Protein AF-A0A2N7QCC8-F1 (afdb_monomer_lite)

Foldseek 3Di:
DCVPANPQVDFDPDPPTDDDPSVVVVVVQVVCQVPDDPDHDTDDPDAFDACVVHVPPDPGGDHPLNVLLVDQEAEAEDPAAAACLVQCSNQLNLHAGEHEPNHNVVVVQVVQDDPVDRSYHYQYLVVLCPPPDPVCVVVQDPVNSVVSVVVSCVVCVVVVVVRTDDDPVSSVVSNVVCVVRVVCSDPVVCCVPPPVVVVVVVVVD

Structure (mmCIF, N/CA/C/O backbone):
data_AF-A0A2N7QCC8-F1
#
_entry.id   AF-A0A2N7QCC8-F1
#
loop_
_atom_site.group_PDB
_atom_site.id
_atom_site.type_symbol
_atom_site.label_atom_id
_atom_site.label_alt_id
_atom_site.label_comp_id
_atom_site.label_asym_id
_atom_site.label_entity_id
_atom_site.label_seq_id
_atom_site.pdbx_PDB_ins_code
_atom_site.Cartn_x
_atom_site.Cartn_y
_atom_site.Cartn_z
_atom_site.occupancy
_atom_site.B_iso_or_equiv
_atom_site.auth_seq_id
_atom_site.auth_comp_id
_atom_site.auth_asym_id
_atom_site.auth_atom_id
_atom_site.pdbx_PDB_model_num
ATOM 1 N N . MET A 1 1 ? 10.921 0.133 -26.317 1.00 85.38 1 MET A N 1
ATOM 2 C CA . MET A 1 1 ? 11.071 -0.085 -24.859 1.00 85.38 1 MET A CA 1
ATOM 3 C C . MET A 1 1 ? 11.808 -1.388 -24.554 1.00 85.38 1 MET A C 1
ATOM 5 O O . MET A 1 1 ? 13.025 -1.355 -24.479 1.00 85.38 1 MET A O 1
ATOM 9 N N . ILE A 1 2 ? 11.146 -2.550 -24.500 1.00 87.88 2 ILE A N 1
ATOM 10 C CA . ILE A 1 2 ? 11.764 -3.818 -24.036 1.00 87.88 2 ILE A CA 1
ATOM 11 C C . ILE A 1 2 ? 12.984 -4.245 -24.858 1.00 87.88 2 ILE A C 1
ATOM 13 O O . ILE A 1 2 ? 14.052 -4.468 -24.303 1.00 87.88 2 ILE A O 1
ATOM 17 N N . LYS A 1 3 ? 12.854 -4.320 -26.189 1.00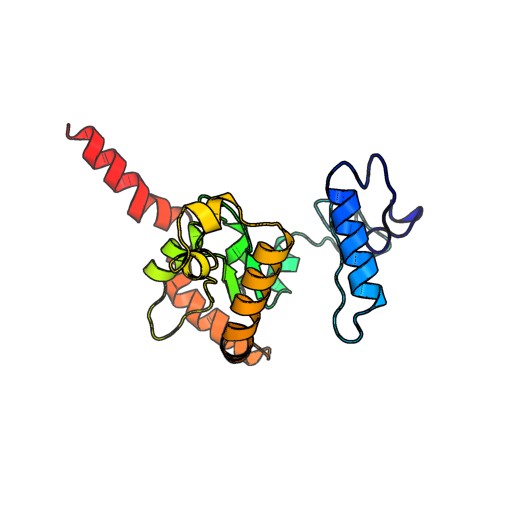 87.00 3 LYS A N 1
ATOM 18 C CA . LYS A 1 3 ? 13.977 -4.693 -27.070 1.00 87.00 3 LYS A CA 1
ATOM 19 C C . LYS A 1 3 ? 15.092 -3.648 -27.121 1.00 87.00 3 LYS A C 1
ATOM 21 O O . LYS A 1 3 ? 16.218 -3.979 -27.452 1.00 87.00 3 LYS A O 1
ATOM 26 N N . GLU A 1 4 ? 14.750 -2.390 -26.873 1.00 89.50 4 GLU A N 1
ATOM 27 C CA . GLU A 1 4 ? 15.647 -1.258 -27.105 1.00 89.50 4 GLU A CA 1
ATOM 28 C C . GLU A 1 4 ? 16.493 -0.936 -25.872 1.00 89.50 4 GLU A C 1
ATOM 30 O O . GLU A 1 4 ? 17.637 -0.514 -26.002 1.00 89.50 4 GLU A O 1
ATOM 35 N N . TYR A 1 5 ? 15.920 -1.103 -24.680 1.00 90.00 5 TYR A N 1
ATOM 36 C CA . TYR A 1 5 ? 16.586 -0.776 -23.425 1.00 90.00 5 TYR A CA 1
ATOM 37 C C . TYR A 1 5 ? 16.098 -1.604 -22.237 1.00 90.00 5 TYR A C 1
ATOM 39 O O . TYR A 1 5 ? 16.334 -1.210 -21.114 1.00 90.00 5 TYR A O 1
ATOM 47 N N . HIS A 1 6 ? 15.456 -2.756 -22.436 1.00 89.12 6 HIS A N 1
ATOM 48 C CA . HIS A 1 6 ? 15.162 -3.704 -21.349 1.00 89.12 6 HIS A CA 1
ATOM 49 C C . HIS A 1 6 ? 14.189 -3.208 -20.262 1.00 89.12 6 HIS A C 1
ATOM 51 O O . HIS A 1 6 ? 14.279 -3.629 -19.109 1.00 89.12 6 HIS A O 1
ATOM 57 N N . TRP A 1 7 ? 13.209 -2.373 -20.624 1.00 89.62 7 TRP A N 1
ATOM 58 C CA . TRP A 1 7 ? 12.036 -2.125 -19.770 1.00 89.62 7 TRP A CA 1
ATOM 59 C C . TRP A 1 7 ? 11.431 -3.457 -19.266 1.00 89.62 7 TRP A C 1
ATOM 61 O O . TRP A 1 7 ? 11.357 -4.394 -20.071 1.00 89.62 7 TRP A O 1
ATOM 71 N N . PRO A 1 8 ? 10.989 -3.576 -17.995 1.00 89.50 8 PRO A N 1
ATOM 72 C CA . PRO A 1 8 ? 10.884 -2.531 -16.962 1.00 89.50 8 PRO A CA 1
ATOM 73 C C . PRO A 1 8 ? 12.132 -2.368 -16.073 1.00 89.50 8 PRO A C 1
ATOM 75 O O . PRO A 1 8 ? 12.083 -1.685 -15.057 1.00 89.50 8 PRO A O 1
ATOM 78 N N . PHE A 1 9 ? 13.256 -3.016 -16.393 1.00 89.81 9 PHE A N 1
ATOM 79 C CA . PHE A 1 9 ? 14.462 -2.930 -15.554 1.00 89.81 9 PHE A CA 1
ATOM 80 C C . PHE A 1 9 ? 15.227 -1.622 -15.753 1.00 89.81 9 PHE A C 1
ATOM 82 O O . PHE A 1 9 ? 15.867 -1.128 -14.826 1.00 89.81 9 PHE A O 1
ATOM 89 N N . GLU A 1 10 ? 15.142 -1.057 -16.954 1.00 93.00 10 GLU A N 1
ATOM 90 C CA . GLU A 1 10 ? 15.678 0.257 -17.276 1.00 93.00 10 GLU A CA 1
ATOM 91 C C . GLU A 1 10 ? 14.618 1.103 -17.985 1.00 93.00 10 GLU A C 1
ATOM 93 O O . GLU A 1 10 ? 13.768 0.587 -18.717 1.00 93.00 10 GLU A O 1
ATOM 98 N N . HIS A 1 11 ? 14.710 2.414 -17.781 1.00 95.44 11 HIS A N 1
ATOM 99 C CA . HIS A 1 11 ? 13.808 3.404 -18.355 1.00 95.44 11 HIS A CA 1
ATOM 100 C C . HIS A 1 11 ? 14.571 4.537 -19.050 1.00 95.44 11 HIS A C 1
ATOM 102 O O . HIS A 1 11 ? 15.715 4.846 -18.696 1.00 95.44 11 HIS A O 1
ATOM 108 N N . LYS A 1 12 ? 13.922 5.192 -20.018 1.00 95.75 12 LYS A N 1
ATOM 109 C CA . LYS A 1 12 ? 14.424 6.377 -20.726 1.00 95.75 12 LYS A CA 1
ATOM 110 C C . LYS A 1 12 ? 13.539 7.594 -20.468 1.00 95.75 12 LYS A C 1
ATOM 112 O O . LYS A 1 12 ? 12.317 7.513 -20.466 1.00 95.75 12 LYS A O 1
ATOM 117 N N . VAL A 1 13 ? 14.180 8.749 -20.300 1.00 96.81 13 VAL A N 1
ATOM 118 C CA . VAL A 1 13 ? 13.478 10.034 -20.221 1.00 96.81 13 VAL A CA 1
ATOM 119 C C . VAL A 1 13 ? 12.907 10.393 -21.590 1.00 96.81 13 VAL A C 1
ATOM 121 O O . VAL A 1 13 ? 13.633 10.374 -22.584 1.00 96.81 13 VAL A O 1
ATOM 124 N N . GLY A 1 14 ? 11.626 10.759 -21.618 1.00 95.06 14 GLY A N 1
ATOM 125 C CA . GLY A 1 14 ? 10.895 11.141 -22.819 1.00 95.06 14 GLY A CA 1
ATOM 126 C C . GLY A 1 14 ? 9.825 10.124 -23.217 1.00 95.06 14 GLY A C 1
ATOM 127 O O . GLY A 1 14 ? 9.852 8.956 -22.829 1.00 95.06 14 GLY A O 1
ATOM 128 N N . TRP A 1 15 ? 8.869 10.586 -24.026 1.00 90.75 15 TRP A N 1
ATOM 129 C CA . TRP A 1 15 ? 7.805 9.739 -24.564 1.00 90.75 15 TRP A CA 1
ATOM 130 C C . TRP A 1 15 ? 8.396 8.575 -25.387 1.00 90.75 15 TRP A C 1
ATOM 132 O O . TRP A 1 15 ? 9.326 8.805 -26.166 1.00 90.75 15 TRP A O 1
ATOM 142 N N . PRO A 1 16 ? 7.874 7.338 -25.269 1.00 90.69 16 PRO A N 1
ATOM 143 C CA . PRO A 1 16 ? 6.657 6.933 -24.550 1.00 90.69 16 PRO A CA 1
ATOM 144 C C . PRO A 1 16 ? 6.873 6.446 -23.107 1.00 90.69 16 PRO A C 1
ATOM 146 O O . PRO A 1 16 ? 5.959 5.848 -22.550 1.00 90.69 16 PRO A O 1
ATOM 149 N N . ASP A 1 17 ? 8.060 6.624 -22.525 1.00 93.62 17 ASP A N 1
ATOM 150 C CA . ASP A 1 17 ? 8.409 6.001 -21.244 1.00 93.62 17 ASP A CA 1
ATOM 151 C C . ASP A 1 17 ? 8.231 6.951 -20.061 1.00 93.62 17 ASP A C 1
ATOM 153 O O . ASP A 1 17 ? 7.144 6.984 -19.500 1.00 93.62 17 ASP A O 1
ATOM 157 N N . LEU A 1 18 ? 9.257 7.720 -19.682 1.00 96.38 18 LEU A N 1
ATOM 158 C CA . LEU A 1 18 ? 9.163 8.596 -18.513 1.00 96.38 18 LEU A CA 1
ATOM 159 C C . LEU A 1 18 ? 8.778 10.017 -18.911 1.00 96.38 18 LEU A C 1
ATOM 161 O O . LEU A 1 18 ? 9.520 10.693 -19.637 1.00 96.38 18 LEU A O 1
ATOM 165 N N . ILE A 1 19 ? 7.676 10.504 -18.349 1.00 95.38 19 ILE A N 1
ATOM 166 C CA . ILE A 1 19 ? 7.236 11.895 -18.457 1.00 95.38 19 ILE A CA 1
ATOM 167 C C . ILE A 1 19 ? 6.917 12.484 -17.074 1.00 95.38 19 ILE A C 1
ATOM 169 O O . ILE A 1 19 ? 6.446 11.805 -16.166 1.00 95.38 19 ILE A O 1
ATOM 173 N N . GLY A 1 20 ? 7.180 13.782 -16.896 1.00 95.81 20 GLY A N 1
ATOM 174 C CA . GLY A 1 20 ? 6.844 14.498 -15.660 1.00 95.81 20 GLY A CA 1
ATOM 175 C C . GLY A 1 20 ? 7.441 13.859 -14.397 1.00 95.81 20 GLY A C 1
ATOM 176 O O . GLY A 1 20 ? 8.648 13.628 -14.321 1.00 95.81 20 GLY A O 1
ATOM 177 N N . TYR A 1 21 ? 6.588 13.581 -13.406 1.00 94.12 21 TYR A N 1
ATOM 178 C CA . TYR A 1 21 ? 6.990 13.069 -12.088 1.00 94.12 21 TYR A CA 1
ATOM 179 C C . TYR A 1 21 ? 7.582 11.651 -12.109 1.00 94.12 21 TYR A C 1
ATOM 181 O O . TYR A 1 21 ? 8.312 11.281 -11.189 1.00 94.12 21 TYR A O 1
ATOM 189 N N . GLU A 1 22 ? 7.338 10.869 -13.162 1.00 96.38 22 GLU A N 1
ATOM 190 C CA . GLU A 1 22 ? 7.886 9.513 -13.303 1.00 96.38 22 GLU A CA 1
ATOM 191 C C . GLU A 1 22 ? 9.420 9.509 -13.350 1.00 96.38 22 GLU A C 1
ATOM 193 O O . GLU A 1 22 ? 10.059 8.551 -12.912 1.00 96.38 22 GLU A O 1
ATOM 198 N N . ILE A 1 23 ? 10.019 10.602 -13.835 1.00 97.38 23 ILE A N 1
ATOM 199 C CA . ILE A 1 23 ? 11.473 10.773 -13.904 1.00 97.38 23 ILE A CA 1
ATOM 200 C C . ILE A 1 23 ? 12.081 10.741 -12.496 1.00 97.38 23 ILE A C 1
ATOM 202 O O . ILE A 1 23 ? 13.071 10.042 -12.271 1.00 97.38 23 ILE A O 1
ATOM 206 N N . GLU A 1 24 ? 11.482 11.456 -11.541 1.00 96.50 24 GLU A N 1
ATOM 207 C CA . GLU A 1 24 ? 11.964 11.492 -10.156 1.00 96.50 24 GLU A CA 1
ATOM 208 C C . GLU A 1 24 ? 11.710 10.166 -9.436 1.00 96.50 24 GLU A C 1
ATOM 210 O O . GLU A 1 24 ? 12.605 9.654 -8.763 1.00 96.50 24 GLU A O 1
ATOM 215 N N . ILE A 1 25 ? 10.548 9.539 -9.654 1.00 95.88 25 ILE A N 1
ATOM 216 C CA . ILE A 1 25 ? 10.253 8.205 -9.105 1.00 95.88 25 ILE A CA 1
ATOM 217 C C . ILE A 1 25 ? 11.315 7.196 -9.556 1.00 95.88 25 ILE A C 1
ATOM 219 O O . ILE A 1 25 ? 11.886 6.478 -8.729 1.00 95.88 25 ILE A O 1
ATOM 223 N N . TYR A 1 26 ? 11.650 7.173 -10.848 1.00 97.25 26 TYR A N 1
ATOM 224 C CA . TYR A 1 26 ? 12.679 6.272 -11.359 1.00 97.25 26 TYR A CA 1
ATOM 225 C C . TYR A 1 26 ? 14.069 6.572 -10.773 1.00 97.25 26 TYR A C 1
ATOM 227 O O . TYR A 1 26 ? 14.810 5.645 -10.426 1.00 97.25 26 TYR A O 1
ATOM 235 N N . ARG A 1 27 ? 14.426 7.850 -10.579 1.00 96.88 27 ARG A N 1
ATOM 236 C CA . ARG A 1 27 ? 15.676 8.246 -9.898 1.00 96.88 27 ARG A CA 1
ATOM 237 C C . ARG A 1 27 ? 15.731 7.736 -8.459 1.00 96.88 27 ARG A C 1
ATOM 239 O O . ARG A 1 27 ? 16.778 7.225 -8.041 1.00 96.88 27 ARG A O 1
ATOM 246 N N . TYR A 1 28 ? 14.625 7.810 -7.719 1.00 96.25 28 TYR A N 1
ATOM 247 C CA . TYR A 1 28 ? 14.540 7.238 -6.375 1.00 96.25 28 TYR A CA 1
ATOM 248 C C . TYR A 1 28 ? 14.709 5.720 -6.397 1.00 96.25 28 TYR A C 1
ATOM 250 O O . TYR A 1 28 ? 15.509 5.195 -5.623 1.00 96.25 28 TYR A O 1
ATOM 258 N N . VAL A 1 29 ? 14.063 5.019 -7.333 1.00 97.38 29 VAL A N 1
ATOM 259 C CA . VAL A 1 29 ? 14.208 3.563 -7.497 1.00 97.38 29 VAL A CA 1
ATOM 260 C C . VAL A 1 29 ? 15.654 3.168 -7.810 1.00 97.38 29 VAL A C 1
ATOM 262 O O . VAL A 1 29 ? 16.192 2.263 -7.168 1.00 97.38 29 VAL A O 1
ATOM 265 N N . LYS A 1 30 ? 16.337 3.871 -8.724 1.00 96.50 30 LYS A N 1
ATOM 266 C CA . LYS A 1 30 ? 17.759 3.614 -9.030 1.00 96.50 30 LYS A CA 1
ATOM 267 C C . LYS A 1 30 ? 18.651 3.857 -7.814 1.00 96.50 30 LYS A C 1
ATOM 269 O O . LYS A 1 30 ? 19.498 3.020 -7.504 1.00 96.50 30 LYS A O 1
ATOM 274 N N . THR A 1 31 ? 18.434 4.959 -7.097 1.00 97.19 31 THR A N 1
ATOM 275 C CA . THR A 1 31 ? 19.201 5.300 -5.887 1.00 97.19 31 THR A CA 1
ATOM 276 C C . THR A 1 31 ? 18.995 4.264 -4.784 1.00 97.19 31 THR A C 1
ATOM 278 O O . THR A 1 31 ? 19.958 3.822 -4.154 1.00 97.19 31 THR A O 1
ATOM 281 N N . PHE A 1 32 ? 17.751 3.836 -4.575 1.00 96.81 32 PHE A N 1
ATOM 282 C CA . PHE A 1 32 ? 17.393 2.796 -3.620 1.00 96.81 32 PHE A CA 1
ATOM 283 C C . PHE A 1 32 ? 18.055 1.463 -3.976 1.00 96.81 32 PHE A C 1
ATOM 285 O O . PHE A 1 32 ? 18.741 0.874 -3.143 1.00 96.81 32 PHE A O 1
ATOM 292 N N . ASN A 1 33 ? 17.940 1.015 -5.229 1.00 97.06 33 ASN A N 1
ATOM 293 C CA . ASN A 1 33 ? 18.511 -0.254 -5.683 1.00 97.06 33 ASN A CA 1
ATOM 294 C C . ASN A 1 33 ? 20.042 -0.283 -5.655 1.00 97.06 33 ASN A C 1
ATOM 296 O O . ASN A 1 33 ? 20.609 -1.362 -5.467 1.00 97.06 33 ASN A O 1
ATOM 300 N N . ALA A 1 34 ? 20.706 0.864 -5.820 1.00 96.69 34 ALA A N 1
ATOM 301 C CA . ALA A 1 34 ? 22.158 0.977 -5.706 1.00 96.69 34 ALA A CA 1
ATOM 302 C C . ALA A 1 34 ? 22.653 0.796 -4.260 1.00 96.69 34 ALA A C 1
ATOM 304 O O . ALA A 1 34 ? 23.742 0.268 -4.044 1.00 96.69 34 ALA A O 1
ATOM 305 N N . LYS A 1 35 ? 21.858 1.219 -3.268 1.00 96.06 35 LYS A N 1
ATOM 306 C CA . LYS A 1 35 ? 22.219 1.159 -1.840 1.00 96.06 35 LYS A CA 1
ATOM 307 C C . LYS A 1 35 ? 21.694 -0.093 -1.137 1.00 96.06 35 LYS A C 1
ATOM 309 O O . LYS A 1 35 ? 22.341 -0.614 -0.231 1.00 96.06 35 LYS A O 1
ATOM 314 N N . SER A 1 36 ? 20.517 -0.568 -1.533 1.00 96.81 36 SER A N 1
ATOM 315 C CA . SER A 1 36 ? 19.846 -1.689 -0.887 1.00 96.81 36 SER A CA 1
ATOM 316 C C . SER A 1 36 ? 20.505 -3.021 -1.241 1.00 96.81 36 SER A C 1
ATOM 318 O O . SER A 1 36 ? 20.796 -3.293 -2.407 1.00 96.81 36 SER A O 1
ATOM 320 N N . LYS A 1 37 ? 20.700 -3.882 -0.240 1.00 94.94 37 LYS A N 1
ATOM 321 C CA . LYS A 1 37 ? 21.286 -5.221 -0.414 1.00 94.94 37 LYS A CA 1
ATOM 322 C C . LYS A 1 37 ? 20.229 -6.322 -0.513 1.00 94.94 37 LYS A C 1
ATOM 324 O O . LYS A 1 37 ? 20.354 -7.197 -1.360 1.00 94.94 37 LYS A O 1
ATOM 329 N N . ASN A 1 38 ? 19.189 -6.252 0.318 1.00 96.06 38 ASN A N 1
ATOM 330 C CA . ASN A 1 38 ? 18.271 -7.373 0.550 1.00 96.06 38 ASN A CA 1
ATOM 331 C C . ASN A 1 38 ? 16.905 -7.203 -0.124 1.00 96.06 38 ASN A C 1
ATOM 333 O O . ASN A 1 38 ? 16.177 -8.177 -0.267 1.00 96.06 38 ASN A O 1
ATOM 337 N N . ILE A 1 39 ? 16.558 -5.982 -0.526 1.00 95.06 39 ILE A N 1
ATOM 338 C CA . ILE A 1 39 ? 15.286 -5.663 -1.180 1.00 95.06 39 ILE A CA 1
ATOM 339 C C . ILE A 1 39 ? 15.542 -4.819 -2.420 1.00 95.06 39 ILE A C 1
ATOM 341 O O . ILE A 1 39 ? 16.469 -4.008 -2.442 1.00 95.06 39 ILE A O 1
ATOM 345 N N . LYS A 1 40 ? 14.743 -5.007 -3.464 1.00 96.12 40 LYS A N 1
ATOM 346 C CA . LYS A 1 40 ? 14.837 -4.233 -4.702 1.00 96.12 40 LYS A CA 1
ATOM 347 C C . LYS A 1 40 ? 13.461 -3.698 -5.060 1.00 96.12 40 LYS A C 1
ATOM 349 O O . LYS A 1 40 ? 12.458 -4.354 -4.805 1.00 96.12 40 LYS A O 1
ATOM 354 N N . ALA A 1 41 ? 13.440 -2.508 -5.638 1.00 96.19 41 ALA A N 1
ATOM 355 C CA . ALA A 1 41 ? 12.250 -1.896 -6.196 1.00 96.19 41 ALA A CA 1
ATOM 356 C C . ALA A 1 41 ? 12.264 -2.053 -7.719 1.00 96.19 41 ALA A C 1
ATOM 358 O O . ALA A 1 41 ? 13.310 -1.904 -8.354 1.00 96.19 41 ALA A O 1
ATOM 359 N N . LEU A 1 42 ? 11.104 -2.330 -8.301 1.00 93.94 42 LEU A N 1
ATOM 360 C CA . LEU A 1 42 ? 10.885 -2.302 -9.742 1.00 93.94 42 LEU A CA 1
ATOM 361 C C . LEU A 1 42 ? 9.835 -1.231 -10.025 1.00 93.94 42 LEU A C 1
ATOM 363 O O . LEU A 1 42 ? 8.765 -1.257 -9.419 1.00 93.94 42 LEU A O 1
ATOM 367 N N . PHE A 1 43 ? 10.147 -0.285 -10.910 1.00 94.88 43 PHE A N 1
ATOM 368 C CA . PHE A 1 43 ? 9.186 0.734 -11.311 1.00 94.88 43 PHE A CA 1
ATOM 369 C C . PHE A 1 43 ? 8.432 0.264 -12.549 1.00 94.88 43 PHE A C 1
ATOM 371 O O . PHE A 1 43 ? 9.031 -0.109 -13.551 1.00 94.88 43 PHE A O 1
ATOM 378 N N . ILE A 1 44 ? 7.107 0.256 -12.469 1.00 91.06 44 ILE A N 1
ATOM 379 C CA . ILE A 1 44 ? 6.241 -0.178 -13.560 1.00 91.06 44 ILE A CA 1
ATOM 380 C C . ILE A 1 44 ? 5.293 0.979 -13.843 1.00 91.06 44 ILE A C 1
ATOM 382 O O . ILE A 1 44 ? 4.346 1.210 -13.098 1.00 91.06 44 ILE A O 1
ATOM 386 N N . ASN A 1 45 ? 5.570 1.711 -14.917 1.00 91.12 45 ASN A N 1
ATOM 387 C CA . ASN A 1 45 ? 4.816 2.896 -15.334 1.00 91.12 45 ASN A CA 1
ATOM 388 C C . ASN A 1 45 ? 3.812 2.616 -16.464 1.00 91.12 45 ASN A C 1
ATOM 390 O O . ASN A 1 45 ? 3.091 3.509 -16.892 1.00 91.12 45 ASN A O 1
ATOM 394 N N . GLN A 1 46 ? 3.763 1.383 -16.974 1.00 86.06 46 GLN A N 1
ATOM 395 C CA . GLN A 1 46 ? 2.879 0.998 -18.072 1.00 86.06 46 GLN A CA 1
ATOM 396 C C . GLN A 1 46 ? 1.942 -0.125 -17.640 1.00 86.06 46 GLN A C 1
ATOM 398 O O . GLN A 1 46 ? 2.342 -1.065 -16.953 1.00 86.06 46 GLN A O 1
ATOM 403 N N . PHE A 1 47 ? 0.693 -0.062 -18.100 1.00 79.75 47 PHE A N 1
ATOM 404 C CA . PHE A 1 47 ? -0.285 -1.108 -17.829 1.00 79.75 47 PHE A CA 1
ATOM 405 C C . PHE A 1 47 ? -0.026 -2.371 -18.661 1.00 79.75 47 PHE A C 1
ATOM 407 O O . PHE A 1 47 ? -0.014 -2.338 -19.898 1.00 79.75 47 PHE A O 1
ATOM 414 N N . GLY A 1 48 ? 0.016 -3.514 -17.976 1.00 69.44 48 GLY A N 1
ATOM 415 C CA . GLY A 1 48 ? -0.155 -4.852 -18.542 1.00 69.44 48 GLY A CA 1
ATOM 416 C C . GLY A 1 48 ? 1.142 -5.590 -18.877 1.00 69.44 48 GLY A C 1
ATOM 417 O O . GLY A 1 48 ? 1.928 -5.150 -19.716 1.00 69.44 48 GLY A O 1
ATOM 418 N N . PHE A 1 49 ? 1.277 -6.788 -18.308 1.00 75.69 49 PHE A N 1
ATOM 419 C CA . PHE A 1 49 ? 2.392 -7.716 -18.493 1.00 75.69 49 PHE A CA 1
ATOM 420 C C . PHE A 1 49 ? 1.997 -8.882 -19.395 1.00 75.69 49 PHE A C 1
ATOM 422 O O . PHE A 1 49 ? 1.968 -10.030 -18.994 1.00 75.69 49 PHE A O 1
ATOM 429 N N . SER A 1 50 ? 1.681 -8.615 -20.656 1.00 80.50 50 SER A N 1
ATOM 430 C CA . SER A 1 50 ? 1.319 -9.708 -21.572 1.00 80.50 50 SER A CA 1
ATOM 431 C C . SER A 1 50 ? 2.532 -10.237 -22.323 1.00 80.50 50 SER A C 1
ATOM 433 O O . SER A 1 50 ? 3.442 -9.469 -22.646 1.00 80.50 50 SER A O 1
ATOM 435 N N . LYS A 1 51 ? 2.490 -11.502 -22.742 1.00 83.25 51 LYS A N 1
ATOM 436 C CA . LYS A 1 51 ? 3.380 -12.050 -23.771 1.00 83.25 51 LYS A CA 1
ATOM 437 C C . LYS A 1 51 ? 3.329 -11.200 -25.035 1.00 83.25 51 LYS A C 1
ATOM 439 O O . LYS A 1 51 ? 4.350 -10.971 -25.674 1.00 83.25 51 LYS A O 1
ATOM 444 N N . ARG A 1 52 ? 2.155 -10.663 -25.384 1.00 81.31 52 ARG A N 1
ATOM 445 C CA . ARG A 1 52 ? 2.013 -9.744 -26.526 1.00 81.31 52 ARG A CA 1
ATOM 446 C C . ARG A 1 52 ? 2.839 -8.464 -26.362 1.00 81.31 52 ARG A C 1
ATOM 448 O O . ARG A 1 52 ? 3.487 -8.040 -27.317 1.00 81.31 52 ARG A O 1
ATOM 455 N N . LYS A 1 53 ? 2.792 -7.826 -25.189 1.00 79.06 53 LYS A N 1
ATOM 456 C CA . LYS A 1 53 ? 3.527 -6.577 -24.914 1.00 79.06 53 LYS A CA 1
ATOM 457 C C . LYS A 1 53 ? 5.009 -6.836 -24.632 1.00 79.06 53 LYS A C 1
ATOM 459 O O . LYS A 1 53 ? 5.849 -6.027 -25.014 1.00 79.06 53 LYS A O 1
ATOM 464 N N . CYS A 1 54 ? 5.312 -7.975 -24.011 1.00 82.19 54 CYS A N 1
ATOM 465 C CA . CYS A 1 54 ? 6.597 -8.311 -23.412 1.00 82.19 54 CYS A CA 1
ATOM 466 C C . CYS A 1 54 ? 7.079 -9.739 -23.756 1.00 82.19 54 CYS A C 1
ATOM 468 O O . CYS A 1 54 ? 7.401 -10.512 -22.852 1.00 82.19 54 CYS A O 1
ATOM 470 N N . PRO A 1 55 ? 7.191 -10.110 -25.047 1.00 79.88 55 PRO A N 1
ATOM 471 C CA . PRO A 1 55 ? 7.345 -11.508 -25.475 1.00 79.88 55 PRO A CA 1
ATOM 472 C C . PRO A 1 55 ? 8.648 -12.179 -25.037 1.00 79.88 55 PRO A C 1
ATOM 474 O O . PRO A 1 55 ? 8.734 -13.401 -25.018 1.00 79.88 55 PRO A O 1
ATOM 477 N N . THR A 1 56 ? 9.682 -11.396 -24.731 1.00 82.31 56 THR A N 1
ATOM 478 C CA . THR A 1 56 ? 10.981 -11.909 -24.276 1.00 82.31 56 THR A CA 1
ATOM 479 C C . THR A 1 56 ? 11.073 -12.043 -22.759 1.00 82.31 56 THR A C 1
ATOM 481 O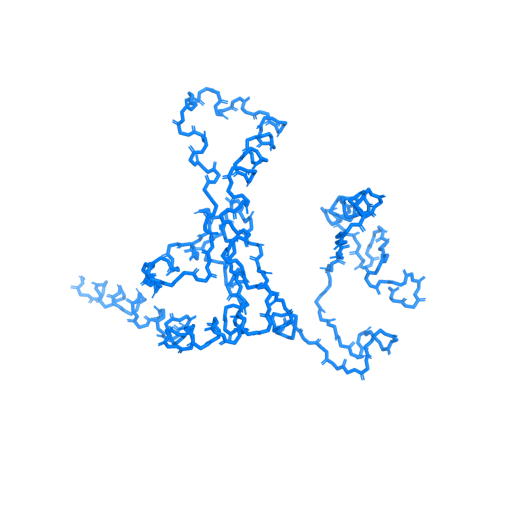 O . THR A 1 56 ? 12.024 -12.644 -22.277 1.00 82.31 56 THR A O 1
ATOM 484 N N . LEU A 1 57 ? 10.137 -11.447 -22.015 1.00 80.62 57 LEU A N 1
ATOM 485 C CA . LEU A 1 57 ? 10.127 -11.457 -20.550 1.00 80.62 57 LEU A CA 1
ATOM 486 C C . LEU A 1 57 ? 9.075 -12.413 -19.983 1.00 80.62 57 LEU A C 1
ATOM 488 O O . LEU A 1 57 ? 9.282 -12.951 -18.903 1.00 80.62 57 LEU A O 1
ATOM 492 N N . PHE A 1 58 ? 7.980 -12.649 -20.712 1.00 81.44 58 PHE A N 1
ATOM 493 C CA . PHE A 1 58 ? 6.871 -13.479 -20.247 1.00 81.44 58 PHE A CA 1
ATOM 494 C C . PHE A 1 58 ? 6.515 -14.559 -21.268 1.00 81.44 58 PHE A C 1
ATOM 496 O O . PHE A 1 58 ? 6.408 -14.301 -22.470 1.00 81.44 58 PHE A O 1
ATOM 503 N N . THR A 1 59 ? 6.326 -15.782 -20.777 1.00 82.50 59 THR A N 1
ATOM 504 C CA . THR A 1 59 ? 5.935 -16.961 -21.569 1.00 82.50 59 THR A CA 1
ATOM 505 C C . THR A 1 59 ? 4.434 -17.022 -21.846 1.00 82.50 59 THR A C 1
ATOM 507 O O . THR A 1 59 ? 4.012 -17.666 -22.815 1.00 82.50 59 THR A O 1
ATOM 510 N N . GLU A 1 60 ? 3.658 -16.308 -21.037 1.00 84.38 60 GLU A N 1
ATOM 511 C CA . GLU A 1 60 ? 2.200 -16.264 -20.987 1.00 84.38 60 GLU A CA 1
ATOM 512 C C . GLU A 1 60 ? 1.711 -14.841 -20.680 1.00 84.38 60 GLU A C 1
ATOM 514 O O . GLU A 1 60 ? 2.511 -13.947 -20.394 1.00 84.38 60 GLU A O 1
ATOM 519 N N . ASP A 1 61 ? 0.412 -14.602 -20.845 1.00 85.50 61 ASP A N 1
ATOM 520 C CA . ASP A 1 61 ? -0.174 -13.299 -20.550 1.00 85.50 61 ASP A CA 1
ATOM 521 C C . ASP A 1 61 ? -0.417 -13.168 -19.044 1.00 85.50 61 ASP A C 1
ATOM 523 O O . ASP A 1 61 ? -1.112 -13.997 -18.469 1.00 85.50 61 ASP A O 1
ATOM 527 N N . ILE A 1 62 ? 0.151 -12.127 -18.434 1.00 84.12 62 ILE A N 1
ATOM 528 C CA . ILE A 1 62 ? -0.026 -11.764 -17.027 1.00 84.12 62 ILE A CA 1
ATOM 529 C C . ILE A 1 62 ? -0.812 -10.451 -16.962 1.00 84.12 62 ILE A C 1
ATOM 531 O O . ILE A 1 62 ? -0.507 -9.469 -17.660 1.00 84.12 62 ILE A O 1
ATOM 535 N N . ASP A 1 63 ? -1.832 -10.412 -16.117 1.00 82.94 63 ASP A N 1
ATOM 536 C CA . ASP A 1 63 ? -2.603 -9.207 -15.844 1.00 82.94 63 ASP A CA 1
ATOM 537 C C . ASP A 1 63 ? -2.292 -8.618 -14.455 1.00 82.94 63 ASP A C 1
ATOM 539 O O . ASP A 1 63 ? -1.405 -9.056 -13.721 1.00 82.94 63 ASP A O 1
ATOM 543 N N . THR A 1 64 ? -2.978 -7.532 -14.103 1.00 83.00 64 THR A N 1
ATOM 544 C CA . THR A 1 64 ? -2.793 -6.891 -12.797 1.00 83.00 64 THR A CA 1
ATOM 545 C C . THR A 1 64 ? -3.266 -7.772 -11.647 1.00 83.00 64 THR A C 1
ATOM 547 O O . THR A 1 64 ? -2.714 -7.670 -10.556 1.00 83.00 64 THR A O 1
ATOM 550 N N . ARG A 1 65 ? -4.254 -8.648 -11.863 1.00 88.88 65 ARG A N 1
ATOM 551 C CA . ARG A 1 65 ? -4.765 -9.567 -10.842 1.00 88.88 65 ARG A CA 1
ATOM 552 C C . ARG A 1 65 ? -3.718 -10.612 -10.488 1.00 88.88 65 ARG A C 1
ATOM 554 O O . ARG A 1 65 ? -3.556 -10.891 -9.305 1.00 88.88 65 ARG A O 1
ATOM 561 N N . ASP A 1 66 ? -2.980 -11.132 -11.460 1.00 90.19 66 ASP A N 1
ATOM 562 C CA . ASP A 1 66 ? -1.895 -12.084 -11.202 1.00 90.19 66 ASP A CA 1
ATOM 563 C C . ASP A 1 66 ? -0.828 -11.489 -10.273 1.00 90.19 66 ASP A C 1
ATOM 565 O O . ASP A 1 66 ? -0.362 -12.152 -9.345 1.00 90.19 66 ASP A O 1
ATOM 569 N N . LEU A 1 67 ? -0.507 -10.199 -10.443 1.00 89.25 67 LEU A N 1
ATOM 570 C CA . LEU A 1 67 ? 0.367 -9.482 -9.509 1.00 89.25 67 LEU A CA 1
ATOM 571 C C . LEU A 1 67 ? -0.236 -9.434 -8.103 1.00 89.25 67 LEU A C 1
ATOM 573 O O . LEU A 1 67 ? 0.477 -9.651 -7.130 1.00 89.25 67 LEU A O 1
ATOM 577 N N . ARG A 1 68 ? -1.547 -9.191 -7.970 1.00 92.00 68 ARG A N 1
ATOM 578 C CA . ARG A 1 68 ? -2.221 -9.175 -6.658 1.00 92.00 68 ARG A CA 1
ATOM 579 C C . ARG A 1 68 ? -2.244 -10.546 -5.990 1.00 92.00 68 ARG A C 1
ATOM 581 O O . ARG A 1 68 ? -2.100 -10.614 -4.774 1.00 92.00 68 ARG A O 1
ATOM 588 N N . VAL A 1 69 ? -2.397 -11.619 -6.766 1.00 92.81 69 VAL A N 1
ATOM 589 C CA . VAL A 1 69 ? -2.308 -13.006 -6.278 1.00 92.81 69 VAL A CA 1
ATOM 590 C C . VAL A 1 69 ? -0.888 -13.307 -5.786 1.00 92.81 69 VAL A C 1
ATOM 592 O O . VAL A 1 69 ? -0.705 -13.911 -4.726 1.00 92.81 69 VAL A O 1
ATOM 595 N N . GLY A 1 70 ? 0.120 -12.863 -6.542 1.00 91.44 70 GLY A N 1
ATOM 596 C CA . GLY A 1 70 ? 1.533 -13.041 -6.209 1.00 91.44 70 GLY A CA 1
ATOM 597 C C . GLY A 1 70 ? 2.014 -12.186 -5.034 1.00 91.44 70 GLY A C 1
ATOM 598 O O . GLY A 1 70 ? 2.951 -12.578 -4.345 1.00 91.44 70 GLY A O 1
ATOM 599 N N . SER A 1 71 ? 1.369 -11.050 -4.770 1.00 93.62 71 SER A N 1
ATOM 600 C CA . SER A 1 71 ? 1.747 -10.132 -3.696 1.00 93.62 71 SER A CA 1
ATOM 601 C C . SER A 1 71 ? 1.348 -10.641 -2.311 1.00 93.62 71 SER A C 1
ATOM 603 O O . SER A 1 71 ? 0.271 -11.201 -2.098 1.00 93.62 71 SER A O 1
ATOM 605 N N . ASP A 1 72 ? 2.217 -10.402 -1.332 1.00 95.00 72 ASP A N 1
ATOM 606 C CA . ASP A 1 72 ? 1.935 -10.674 0.082 1.00 95.00 72 ASP A CA 1
ATOM 607 C C . ASP A 1 72 ? 1.354 -9.449 0.790 1.00 95.00 72 ASP A C 1
ATOM 609 O O . ASP A 1 72 ? 0.549 -9.579 1.712 1.00 95.00 72 ASP A O 1
ATOM 613 N N . ILE A 1 73 ? 1.764 -8.254 0.357 1.00 95.75 73 ILE A N 1
ATOM 614 C CA . ILE A 1 73 ? 1.422 -6.981 0.986 1.00 95.75 73 ILE A CA 1
ATOM 615 C C . ILE A 1 73 ? 1.105 -5.943 -0.094 1.00 95.75 73 ILE A C 1
ATOM 617 O O . ILE A 1 73 ? 1.812 -5.851 -1.095 1.00 95.75 73 ILE A O 1
ATOM 621 N N . GLU A 1 74 ? 0.082 -5.130 0.153 1.00 95.94 74 GLU A N 1
ATOM 622 C CA . GLU A 1 74 ? -0.244 -3.915 -0.595 1.00 95.94 74 GLU A CA 1
ATOM 623 C C . GLU A 1 74 ? 0.029 -2.682 0.285 1.00 95.94 74 GLU A C 1
ATOM 625 O O . GLU A 1 74 ? -0.467 -2.602 1.413 1.00 95.94 74 GLU A O 1
ATOM 630 N N . LEU A 1 75 ? 0.808 -1.716 -0.210 1.00 95.81 75 LEU A N 1
ATOM 631 C CA . LEU A 1 75 ? 1.125 -0.473 0.507 1.00 95.81 75 LEU A CA 1
ATOM 632 C C . LEU A 1 75 ? 0.327 0.696 -0.086 1.00 95.81 75 LEU A C 1
ATOM 634 O O . LEU A 1 75 ? 0.656 1.192 -1.160 1.00 95.81 75 LEU A O 1
ATOM 638 N N . GLY A 1 76 ? -0.701 1.154 0.628 1.00 94.75 76 GLY A N 1
ATOM 639 C CA . GLY A 1 76 ? -1.588 2.245 0.220 1.00 94.75 76 GLY A CA 1
ATOM 640 C C . GLY A 1 76 ? -1.278 3.559 0.934 1.00 94.75 76 GLY A C 1
ATOM 641 O O . GLY A 1 76 ? -2.022 3.979 1.817 1.00 94.75 76 GLY A O 1
ATOM 642 N N . MET A 1 77 ? -0.178 4.219 0.571 1.00 92.56 77 MET A N 1
ATOM 643 C CA . MET A 1 77 ? 0.347 5.401 1.282 1.00 92.56 77 MET A CA 1
ATOM 644 C C . MET A 1 77 ? -0.194 6.735 0.738 1.00 92.56 77 MET A C 1
ATOM 646 O O . MET A 1 77 ? 0.540 7.717 0.632 1.00 92.56 77 MET A O 1
ATOM 650 N N . SER A 1 78 ? -1.471 6.780 0.354 1.00 93.06 78 SER A N 1
ATOM 651 C CA . SER A 1 78 ? -2.071 7.991 -0.216 1.00 93.06 78 SER A CA 1
ATOM 652 C C . SER A 1 78 ? -2.116 9.136 0.794 1.00 93.06 78 SER A C 1
ATOM 654 O O . SER A 1 78 ? -2.443 8.941 1.963 1.00 93.06 78 SER A O 1
ATOM 656 N N . ILE A 1 79 ? -1.855 10.357 0.326 1.00 90.88 79 ILE A N 1
ATOM 657 C CA . ILE A 1 79 ? -2.045 11.585 1.117 1.00 90.88 79 ILE A CA 1
ATOM 658 C C . ILE A 1 79 ? -3.510 12.044 1.138 1.00 90.88 79 ILE A C 1
ATOM 660 O O . ILE A 1 79 ? -3.929 12.723 2.071 1.00 90.88 79 ILE A O 1
ATOM 664 N N . TYR A 1 80 ? -4.284 11.645 0.125 1.00 93.31 80 TYR A N 1
ATOM 665 C CA . TYR A 1 80 ? -5.729 11.811 0.009 1.00 93.31 80 TYR A CA 1
ATOM 666 C C . TYR A 1 80 ? -6.253 10.775 -0.988 1.00 93.31 80 TYR A C 1
ATOM 668 O O . TYR A 1 80 ? -5.766 10.715 -2.114 1.00 93.31 80 TYR A O 1
ATOM 676 N N . GLU A 1 81 ? -7.212 9.949 -0.577 1.00 95.50 81 GLU A N 1
ATOM 677 C CA . GLU A 1 81 ? -7.825 8.933 -1.437 1.00 95.50 81 GLU A CA 1
ATOM 678 C C . GLU A 1 81 ? -9.267 8.666 -0.968 1.00 95.50 81 GLU A C 1
ATOM 680 O O . GLU A 1 81 ? -9.452 8.080 0.102 1.00 95.50 81 GLU A O 1
ATOM 685 N N . PRO A 1 82 ? -10.306 9.071 -1.725 1.00 93.31 82 PRO A N 1
ATOM 686 C CA . PRO A 1 82 ? -11.693 8.962 -1.270 1.00 93.31 82 PRO A CA 1
ATOM 687 C C . PRO A 1 82 ? -12.128 7.538 -0.917 1.00 93.31 82 PRO A C 1
ATOM 689 O O . PRO A 1 82 ? -12.860 7.355 0.051 1.00 93.31 82 PRO A O 1
ATOM 692 N N . PHE A 1 83 ? -11.666 6.534 -1.672 1.00 90.81 83 PHE A N 1
ATOM 693 C CA . PHE A 1 83 ? -11.921 5.130 -1.347 1.00 90.81 83 PHE A CA 1
ATOM 694 C C . PHE A 1 83 ? -10.658 4.282 -1.417 1.00 90.81 83 PHE A C 1
ATOM 696 O O . PHE A 1 83 ? -10.285 3.745 -0.391 1.00 90.81 83 PHE A O 1
ATOM 703 N N . GLY A 1 84 ? -9.970 4.188 -2.559 1.00 92.19 84 GLY A N 1
ATOM 704 C CA . GLY A 1 84 ? -8.731 3.407 -2.677 1.00 92.19 84 GLY A CA 1
ATOM 705 C C . GLY A 1 84 ? -8.936 1.898 -2.827 1.00 92.19 84 GLY A C 1
ATOM 706 O O . GLY A 1 84 ? -8.426 1.121 -2.025 1.00 92.19 84 GLY A O 1
ATOM 707 N N . ILE A 1 85 ? -9.636 1.471 -3.887 1.00 92.25 85 ILE A N 1
ATOM 708 C CA . ILE A 1 85 ? -9.876 0.043 -4.199 1.00 92.25 85 ILE A CA 1
ATOM 709 C C . ILE A 1 85 ? -8.554 -0.729 -4.282 1.00 92.25 85 ILE A C 1
ATOM 711 O O . ILE A 1 85 ? -8.423 -1.801 -3.697 1.00 92.25 85 ILE A O 1
ATOM 715 N N . ALA A 1 86 ? -7.562 -0.143 -4.963 1.00 91.81 86 ALA A N 1
ATOM 716 C CA . ALA A 1 86 ? -6.254 -0.749 -5.198 1.00 91.81 86 ALA A CA 1
ATOM 717 C C . ALA A 1 86 ? -5.566 -1.209 -3.902 1.00 91.81 86 ALA A C 1
ATOM 719 O O . ALA A 1 86 ? -4.884 -2.228 -3.899 1.00 91.81 86 ALA A O 1
ATOM 720 N N . HIS A 1 87 ? -5.799 -0.508 -2.786 1.00 95.19 87 HIS A N 1
ATOM 721 C CA . HIS A 1 87 ? -5.149 -0.780 -1.505 1.00 95.19 87 HIS A CA 1
ATOM 722 C C . HIS A 1 87 ? -5.574 -2.102 -0.856 1.00 95.19 87 HIS A C 1
ATOM 724 O O . HIS A 1 87 ? -4.923 -2.536 0.093 1.00 95.19 87 HIS A O 1
ATOM 730 N N . ILE A 1 88 ? -6.651 -2.742 -1.322 1.00 94.88 88 ILE A N 1
ATOM 731 C CA . ILE A 1 88 ? -7.194 -3.974 -0.728 1.00 94.88 88 ILE A CA 1
ATOM 732 C C . ILE A 1 88 ? -7.278 -5.141 -1.712 1.00 94.88 88 ILE A C 1
ATOM 734 O O . ILE A 1 88 ? -7.776 -6.207 -1.355 1.00 94.88 88 ILE A O 1
ATOM 738 N N . GLU A 1 89 ? -6.774 -4.987 -2.937 1.00 94.00 89 GLU A N 1
ATOM 739 C CA . GLU A 1 89 ? -6.925 -6.003 -3.989 1.00 94.00 89 GLU A CA 1
ATOM 740 C C . GLU A 1 89 ? -6.146 -7.297 -3.720 1.00 94.00 89 GLU A C 1
ATOM 742 O O . GLU A 1 89 ? -6.422 -8.317 -4.345 1.00 94.00 89 GLU A O 1
ATOM 747 N N . THR A 1 90 ? -5.203 -7.287 -2.776 1.00 95.38 90 THR A N 1
ATOM 748 C CA . THR A 1 90 ? -4.487 -8.493 -2.331 1.00 95.38 90 THR A CA 1
ATOM 749 C C . THR A 1 90 ? -5.268 -9.292 -1.284 1.00 95.38 90 THR A C 1
ATOM 751 O O . THR A 1 90 ? -5.024 -10.489 -1.122 1.00 95.38 90 THR A O 1
ATOM 754 N N . LEU A 1 91 ? -6.241 -8.679 -0.592 1.00 96.06 91 LEU A N 1
ATOM 755 C CA . LEU A 1 91 ? -6.999 -9.337 0.479 1.00 96.06 91 LEU A CA 1
ATOM 756 C C . LEU A 1 91 ? -7.750 -10.589 -0.004 1.00 96.06 91 LEU A C 1
ATOM 758 O O . LEU A 1 91 ? -7.623 -11.626 0.650 1.00 96.06 91 LEU A O 1
ATOM 762 N N . PRO A 1 92 ? -8.464 -10.581 -1.150 1.00 94.31 92 PRO A N 1
ATOM 763 C CA . PRO A 1 92 ? -9.149 -11.776 -1.648 1.00 94.31 92 PRO A CA 1
ATOM 764 C C . PRO A 1 92 ? -8.225 -12.971 -1.925 1.00 94.31 92 PRO A C 1
ATOM 766 O O . PRO A 1 92 ? -8.719 -14.077 -2.124 1.00 94.31 92 PRO A O 1
ATOM 769 N N . PHE A 1 93 ? -6.905 -12.760 -1.939 1.00 94.56 93 PHE A N 1
ATOM 770 C CA . PHE A 1 93 ? -5.883 -13.776 -2.197 1.00 94.56 93 PHE A CA 1
ATOM 771 C C . PHE A 1 93 ? -5.036 -14.100 -0.954 1.00 94.56 93 PHE A C 1
ATOM 773 O O . PHE A 1 93 ? -3.985 -14.731 -1.061 1.00 94.56 93 PHE A O 1
ATOM 780 N N . GLY A 1 94 ? -5.484 -13.680 0.234 1.00 95.81 94 GLY A N 1
ATOM 781 C CA . GLY A 1 94 ? -4.780 -13.925 1.496 1.00 95.81 94 GLY A CA 1
ATOM 782 C C . GLY A 1 94 ? -3.606 -12.978 1.757 1.00 95.81 94 GLY A C 1
ATOM 783 O O . GLY A 1 94 ? -2.769 -13.273 2.610 1.00 95.81 94 GLY A O 1
ATOM 784 N N . GLY A 1 95 ? -3.521 -11.866 1.024 1.00 96.06 95 GLY A N 1
ATOM 785 C CA . GLY A 1 95 ? -2.542 -10.810 1.265 1.00 96.06 95 GLY A CA 1
ATOM 786 C C . GLY A 1 95 ? -2.890 -9.916 2.459 1.00 96.06 95 GLY A C 1
ATOM 787 O O . GLY A 1 95 ? -3.874 -10.125 3.173 1.00 96.06 95 GLY A O 1
ATOM 788 N N . PHE A 1 96 ? -2.057 -8.899 2.664 1.00 97.44 96 PHE A N 1
ATOM 789 C CA . PHE A 1 96 ? -2.158 -7.930 3.752 1.00 97.44 96 PHE A CA 1
ATOM 790 C C . PHE A 1 96 ? -2.198 -6.497 3.210 1.00 97.44 96 PHE A C 1
ATOM 792 O O . PHE A 1 96 ? -1.425 -6.148 2.322 1.00 97.44 96 PHE A O 1
ATOM 799 N N . SER A 1 97 ? -3.055 -5.641 3.760 1.00 97.38 97 SER A N 1
ATOM 800 C CA . SER A 1 97 ? -3.207 -4.250 3.303 1.00 97.38 97 SER A CA 1
ATOM 801 C C . SER A 1 97 ? -2.638 -3.245 4.311 1.00 97.38 97 SER A C 1
ATOM 803 O O . SER A 1 97 ? -2.874 -3.355 5.512 1.00 97.38 97 SER A O 1
ATOM 805 N N . ILE A 1 98 ? -1.884 -2.243 3.860 1.00 97.62 98 ILE A N 1
ATOM 806 C CA . ILE A 1 98 ? -1.357 -1.176 4.728 1.00 97.62 98 ILE A CA 1
ATOM 807 C C . ILE A 1 98 ? -1.770 0.187 4.165 1.00 97.62 98 ILE A C 1
ATOM 809 O O . ILE A 1 98 ? -0.980 0.809 3.449 1.00 97.62 98 ILE A O 1
ATOM 813 N N . PRO A 1 99 ? -3.007 0.645 4.430 1.00 97.12 99 PRO A N 1
ATOM 814 C CA . PRO A 1 99 ? -3.464 1.953 3.992 1.00 97.12 99 PRO A CA 1
ATOM 815 C C . PRO A 1 99 ? -3.093 3.055 4.998 1.00 97.12 99 PRO A C 1
ATOM 817 O O . PRO A 1 99 ? -2.922 2.811 6.196 1.00 97.12 99 PRO A O 1
ATOM 820 N N . SER A 1 100 ? -3.018 4.297 4.527 1.00 96.00 100 SER A N 1
ATOM 821 C CA . SER A 1 100 ? -2.995 5.480 5.391 1.00 96.00 100 SER A CA 1
ATOM 822 C C . SER A 1 100 ? -4.398 5.825 5.917 1.00 96.00 100 SER A C 1
ATOM 824 O O . SER A 1 100 ? -5.417 5.494 5.299 1.00 96.00 100 SER A O 1
ATOM 826 N N . THR A 1 101 ? -4.486 6.557 7.031 1.00 95.50 101 THR A N 1
ATOM 827 C CA . THR A 1 101 ? -5.764 7.123 7.516 1.00 95.50 101 THR A CA 1
ATOM 828 C C . THR A 1 101 ? -6.399 8.119 6.547 1.00 95.50 101 THR A C 1
ATOM 830 O O . THR A 1 101 ? -7.603 8.343 6.617 1.00 95.50 101 THR A O 1
ATOM 833 N N . SER A 1 102 ? -5.627 8.680 5.613 1.00 95.00 102 SER A N 1
ATOM 834 C CA . SER A 1 102 ? -6.126 9.582 4.567 1.00 95.00 102 SER A CA 1
ATOM 835 C C . SER A 1 102 ? -6.859 8.866 3.424 1.00 95.00 102 SER A C 1
ATOM 837 O O . SER A 1 102 ? -7.294 9.517 2.471 1.00 95.00 102 SER A O 1
ATOM 839 N N . CYS A 1 103 ? -6.970 7.537 3.488 1.00 97.19 103 CYS A N 1
ATOM 840 C CA . CYS A 1 103 ? -7.687 6.719 2.525 1.00 97.19 103 CYS A CA 1
ATOM 841 C C . CYS A 1 103 ? -9.011 6.201 3.108 1.00 97.19 103 CYS A C 1
ATOM 843 O O . CYS A 1 103 ? -9.022 5.592 4.179 1.00 97.19 103 CYS A O 1
ATOM 845 N N . GLY A 1 104 ? -10.120 6.376 2.380 1.00 95.00 104 GLY A N 1
ATOM 846 C CA . GLY A 1 104 ? -11.452 5.937 2.819 1.00 95.00 104 GLY A CA 1
ATOM 847 C C . GLY A 1 104 ? -11.571 4.433 3.091 1.00 95.00 104 GLY A C 1
ATOM 848 O O . GLY A 1 104 ? -12.370 4.027 3.940 1.00 95.00 104 GLY A O 1
ATOM 849 N N . VAL A 1 105 ? -10.735 3.597 2.458 1.00 95.19 105 VAL A N 1
ATOM 850 C CA . VAL A 1 105 ? -10.711 2.149 2.720 1.00 95.19 105 VAL A CA 1
ATOM 851 C C . VAL A 1 105 ? -10.377 1.825 4.174 1.00 95.19 105 VAL A C 1
ATOM 853 O O . VAL A 1 105 ? -10.814 0.796 4.677 1.00 95.19 105 VAL A O 1
ATOM 856 N N . SER A 1 106 ? -9.647 2.698 4.874 1.00 95.25 106 SER A N 1
ATOM 857 C CA . SER A 1 106 ? -9.300 2.509 6.284 1.00 95.25 106 SER A CA 1
ATOM 858 C C . SER A 1 106 ? -10.557 2.392 7.148 1.00 95.25 106 SER A C 1
ATOM 860 O O . SER A 1 106 ? -10.711 1.416 7.879 1.00 95.25 106 SER A O 1
ATOM 862 N N . PHE A 1 107 ? -11.510 3.312 6.973 1.00 93.62 107 PHE A N 1
ATOM 863 C CA . PHE A 1 107 ? -12.813 3.249 7.639 1.00 93.62 107 PHE A CA 1
ATOM 864 C C . PHE A 1 107 ? -13.614 2.016 7.201 1.00 93.62 107 PHE A C 1
ATOM 866 O O . PHE A 1 107 ? -14.224 1.333 8.021 1.00 93.62 107 PHE A O 1
ATOM 873 N N . PHE A 1 108 ? -13.609 1.700 5.905 1.00 94.88 108 PHE A N 1
ATOM 874 C CA . PHE A 1 108 ? -14.338 0.547 5.375 1.00 94.88 108 PHE A CA 1
ATOM 875 C C . PHE A 1 108 ? -13.853 -0.780 5.984 1.00 94.88 108 PHE A C 1
ATOM 877 O O . PHE A 1 108 ? -14.665 -1.588 6.435 1.00 94.88 108 PHE A O 1
ATOM 884 N N . LEU A 1 109 ? -12.535 -0.978 6.078 1.00 95.56 109 LEU A N 1
ATOM 885 C CA . LEU A 1 109 ? -11.929 -2.173 6.666 1.00 95.56 109 LEU A CA 1
ATOM 886 C C . LEU A 1 109 ? -12.267 -2.327 8.152 1.00 95.56 109 LEU A C 1
ATOM 888 O O . LEU A 1 109 ? -12.570 -3.439 8.583 1.00 95.56 109 LEU A O 1
ATOM 892 N N . GLU A 1 110 ? -12.280 -1.232 8.918 1.00 95.06 110 GLU A N 1
ATOM 893 C CA . GLU A 1 110 ? -12.678 -1.250 10.334 1.00 95.06 110 GLU A CA 1
ATOM 894 C C . GLU A 1 110 ? -14.138 -1.653 10.556 1.00 95.06 110 GLU A C 1
ATOM 896 O O . GLU A 1 110 ? -14.446 -2.256 11.581 1.00 95.06 110 GLU A O 1
ATOM 901 N N . ASN A 1 111 ? -15.029 -1.375 9.601 1.00 93.50 111 ASN A N 1
ATOM 902 C CA . ASN A 1 111 ? -16.437 -1.775 9.687 1.00 93.50 111 ASN A CA 1
ATOM 903 C C . ASN A 1 111 ? -16.691 -3.226 9.249 1.00 93.50 111 ASN A C 1
ATOM 905 O O . ASN A 1 111 ? -17.721 -3.807 9.593 1.00 93.50 111 ASN A O 1
ATOM 909 N N . ILE A 1 112 ? -15.790 -3.812 8.460 1.00 93.75 112 ILE A N 1
ATOM 910 C CA . ILE A 1 112 ? -15.959 -5.167 7.917 1.00 93.75 112 ILE A CA 1
ATOM 911 C C . ILE A 1 112 ? -15.327 -6.219 8.813 1.00 93.75 112 ILE A C 1
ATOM 913 O O . ILE A 1 112 ? -15.917 -7.284 9.015 1.00 93.75 112 ILE A O 1
ATOM 917 N N . PHE A 1 113 ? -14.117 -5.943 9.294 1.00 94.81 113 PHE A N 1
ATOM 918 C CA . PHE A 1 113 ? -13.293 -6.908 10.004 1.00 94.81 113 PHE A CA 1
ATOM 919 C C . PHE A 1 113 ? -13.410 -6.739 11.517 1.00 94.81 113 PHE A C 1
ATOM 921 O O . PHE A 1 113 ? -13.282 -5.646 12.064 1.00 94.81 113 PHE A O 1
ATOM 928 N N . GLU A 1 114 ? -13.606 -7.858 12.205 1.00 87.62 114 GLU A N 1
ATOM 929 C CA . GLU A 1 114 ? -13.683 -7.900 13.661 1.00 87.62 114 GLU A CA 1
ATOM 930 C C . GLU A 1 114 ? -12.311 -7.693 14.323 1.00 87.62 114 GLU A C 1
ATOM 932 O O . GLU A 1 114 ? -11.249 -7.835 13.715 1.00 87.62 114 GLU A O 1
ATOM 937 N N . ASN A 1 115 ? -12.309 -7.419 15.631 1.00 85.06 115 ASN A N 1
ATOM 938 C CA . ASN A 1 115 ? -11.066 -7.239 16.388 1.00 85.06 115 ASN A CA 1
ATOM 939 C C . ASN A 1 115 ? -10.195 -8.503 16.477 1.00 85.06 115 ASN A C 1
ATOM 941 O O . ASN A 1 115 ? -8.998 -8.398 16.736 1.00 85.06 115 ASN A O 1
ATOM 945 N N . THR A 1 116 ? -10.776 -9.679 16.248 1.00 88.25 116 THR A N 1
ATOM 946 C CA . THR A 1 116 ? -10.095 -10.981 16.298 1.00 88.25 116 THR A CA 1
ATOM 947 C C . THR A 1 116 ? -9.220 -11.244 15.071 1.00 88.25 116 THR A C 1
ATOM 949 O O . THR A 1 116 ? -8.218 -11.953 15.182 1.00 88.25 116 THR A O 1
ATOM 952 N N . PHE A 1 117 ? -9.552 -10.661 13.914 1.00 93.81 117 PHE A N 1
ATOM 953 C CA . PHE A 1 117 ? -8.801 -10.835 12.675 1.00 93.81 117 PHE A CA 1
ATOM 954 C C . PHE A 1 117 ? -8.844 -9.569 11.817 1.00 93.81 117 PHE A C 1
ATOM 956 O O . PHE A 1 117 ? -9.878 -9.198 11.272 1.00 93.81 117 PHE A O 1
ATOM 963 N N . LYS A 1 118 ? -7.678 -8.938 11.653 1.00 96.06 118 LYS A N 1
ATOM 964 C CA . LYS A 1 118 ? -7.493 -7.744 10.823 1.00 96.06 118 LYS A CA 1
ATOM 965 C C . LYS A 1 118 ? -6.368 -7.997 9.817 1.00 96.06 118 LYS A C 1
ATOM 967 O O . LYS A 1 118 ? -5.200 -7.902 10.215 1.00 96.06 118 LYS A O 1
ATOM 972 N N . PRO A 1 119 ? -6.668 -8.282 8.537 1.00 96.75 119 PRO A N 1
ATOM 973 C CA . PRO A 1 119 ? -5.660 -8.501 7.496 1.00 96.75 119 PRO A CA 1
ATOM 974 C C . PRO A 1 119 ? -5.084 -7.178 6.963 1.00 96.75 119 PRO A C 1
ATOM 976 O O . PRO A 1 119 ? -4.745 -7.049 5.790 1.00 96.75 119 PRO A O 1
ATOM 979 N N . TYR A 1 120 ? -5.028 -6.158 7.818 1.00 97.44 120 TYR A N 1
ATOM 980 C CA . TYR A 1 120 ? -4.582 -4.829 7.451 1.00 97.44 120 TYR A CA 1
ATOM 981 C C . TYR A 1 120 ? -3.978 -4.068 8.634 1.00 97.44 120 TYR A C 1
ATOM 983 O O . TYR A 1 120 ? -4.283 -4.348 9.798 1.00 97.44 120 TYR A O 1
ATOM 991 N N . PHE A 1 121 ? -3.146 -3.070 8.352 1.00 97.44 121 PHE A N 1
ATOM 992 C CA . PHE A 1 121 ? -2.589 -2.155 9.348 1.00 97.44 121 PHE A CA 1
ATOM 993 C C . PHE A 1 121 ? -2.736 -0.715 8.863 1.00 97.44 121 PHE A C 1
ATOM 995 O O . PHE A 1 121 ? -2.133 -0.343 7.866 1.00 97.44 121 PHE A O 1
ATOM 1002 N N . ILE A 1 122 ? -3.516 0.099 9.575 1.00 96.62 122 ILE A N 1
ATOM 1003 C CA . ILE A 1 122 ? -3.724 1.504 9.209 1.00 96.62 122 ILE A CA 1
ATOM 1004 C C . ILE A 1 122 ? -2.587 2.351 9.786 1.00 96.62 122 ILE A C 1
ATOM 1006 O O . ILE A 1 122 ? -2.317 2.290 10.987 1.00 96.62 122 ILE A O 1
ATOM 1010 N N . LEU A 1 123 ? -1.939 3.154 8.943 1.00 95.88 123 LEU A N 1
ATOM 1011 C CA . LEU A 1 123 ? -0.939 4.136 9.365 1.00 95.88 123 LEU A CA 1
ATOM 1012 C C . LEU A 1 123 ? -1.565 5.528 9.500 1.00 95.88 123 LEU A C 1
ATOM 1014 O O . LEU A 1 123 ? -2.043 6.097 8.520 1.00 95.88 123 LEU A O 1
ATOM 1018 N N . ASP A 1 124 ? -1.525 6.096 10.707 1.00 94.06 124 ASP A N 1
ATOM 1019 C CA . ASP A 1 124 ? -2.051 7.433 10.995 1.00 94.06 124 ASP A CA 1
ATOM 1020 C C . ASP A 1 124 ? -0.953 8.499 11.079 1.00 94.06 124 ASP A C 1
ATOM 1022 O O . ASP A 1 124 ? -0.541 8.923 12.165 1.00 94.06 124 ASP A O 1
ATOM 1026 N N . PHE A 1 125 ? -0.516 8.979 9.916 1.00 91.06 125 PHE A N 1
ATOM 1027 C CA . PHE A 1 125 ? 0.442 10.083 9.832 1.00 91.06 125 PHE A CA 1
ATOM 1028 C C . PHE A 1 125 ? -0.116 11.393 10.406 1.00 91.06 125 PHE A C 1
ATOM 1030 O O . PHE A 1 125 ? 0.646 12.195 10.943 1.00 91.06 125 PHE A O 1
ATOM 1037 N N . ILE A 1 126 ? -1.437 11.600 10.375 1.00 89.62 126 ILE A N 1
ATOM 1038 C CA . ILE A 1 126 ? -2.089 12.824 10.869 1.00 89.62 126 ILE A CA 1
ATOM 1039 C C . ILE A 1 126 ? -1.958 12.923 12.391 1.00 89.62 126 ILE A C 1
ATOM 1041 O O . ILE A 1 126 ? -1.724 14.010 12.925 1.00 89.62 126 ILE A O 1
ATOM 1045 N N . SER A 1 127 ? -2.054 11.795 13.106 1.00 89.12 127 SER A N 1
ATOM 1046 C CA . SER A 1 127 ? -1.920 11.781 14.569 1.00 89.12 127 SER A CA 1
ATOM 1047 C C . SER A 1 127 ? -0.610 12.378 15.077 1.00 89.12 127 SER A C 1
ATOM 1049 O O . SER A 1 127 ? -0.610 12.992 16.144 1.00 89.12 127 SER A O 1
ATOM 1051 N N . THR A 1 128 ? 0.478 12.264 14.307 1.00 84.81 128 THR A N 1
ATOM 1052 C CA . THR A 1 128 ? 1.776 12.854 14.670 1.00 84.81 128 THR A CA 1
ATOM 1053 C C . THR A 1 128 ? 1.702 14.373 14.793 1.00 84.81 128 THR A C 1
ATOM 1055 O O . THR A 1 128 ? 2.355 14.953 15.656 1.00 84.81 128 THR A O 1
ATOM 1058 N N . GLY A 1 129 ? 0.839 15.008 13.996 1.00 84.00 129 GLY A N 1
ATOM 1059 C CA . GLY A 1 129 ? 0.610 16.447 13.974 1.00 84.00 129 GLY A CA 1
ATOM 1060 C C . GLY A 1 129 ? -0.205 16.982 15.155 1.00 84.00 129 GLY A C 1
ATOM 1061 O O . GLY A 1 129 ? -0.183 18.184 15.400 1.00 84.00 129 GLY A O 1
ATOM 1062 N N . LYS A 1 130 ? -0.909 16.127 15.914 1.00 86.31 130 LYS A N 1
ATOM 1063 C CA . LYS A 1 130 ? -1.902 16.561 16.925 1.00 86.31 130 LYS A CA 1
ATOM 1064 C C . LYS A 1 130 ? -1.321 17.429 18.043 1.00 86.31 130 LYS A C 1
ATOM 1066 O O . LYS A 1 130 ? -2.034 18.262 18.589 1.00 86.31 130 LYS A O 1
ATOM 1071 N N . ASN A 1 131 ? -0.045 17.238 18.370 1.00 85.50 131 ASN A N 1
ATOM 1072 C CA . ASN A 1 131 ? 0.628 17.977 19.440 1.00 85.50 131 ASN A CA 1
ATOM 1073 C C . ASN A 1 131 ? 1.343 19.246 18.946 1.00 85.50 131 ASN A C 1
ATOM 1075 O O . ASN A 1 131 ? 1.931 19.967 19.750 1.00 85.50 131 ASN A O 1
ATOM 1079 N N . PHE A 1 132 ? 1.326 19.521 17.640 1.00 89.94 132 PHE A N 1
ATOM 1080 C CA . PHE A 1 132 ? 1.954 20.709 17.074 1.00 89.94 132 PHE A CA 1
ATOM 1081 C C . PHE A 1 132 ? 1.002 21.904 17.117 1.00 89.94 132 PHE A C 1
ATOM 1083 O O . PHE A 1 132 ? -0.206 21.774 16.925 1.00 89.94 132 PHE A O 1
ATOM 1090 N N . SER A 1 133 ? 1.556 23.101 17.329 1.00 93.56 133 SER A N 1
ATOM 1091 C CA . SER A 1 133 ? 0.780 24.327 17.157 1.00 93.56 133 SER A CA 1
ATOM 1092 C C . SER A 1 133 ? 0.406 24.516 15.686 1.00 93.56 133 SER A C 1
ATOM 1094 O O . SER A 1 133 ? 1.130 24.099 14.781 1.00 93.56 133 SER A O 1
ATOM 1096 N N . LEU A 1 134 ? -0.705 25.206 15.437 1.00 92.38 134 LEU A N 1
ATOM 1097 C CA . LEU A 1 134 ? -1.181 25.482 14.080 1.00 92.38 134 LEU A CA 1
ATOM 1098 C C . LEU A 1 134 ? -0.142 26.267 13.256 1.00 92.38 134 LEU A C 1
ATOM 1100 O O . LEU A 1 134 ? 0.012 26.029 12.061 1.00 92.38 134 LEU A O 1
ATOM 1104 N N . ASP A 1 135 ? 0.615 27.149 13.912 1.00 94.62 135 ASP A N 1
ATOM 1105 C CA . ASP A 1 135 ? 1.747 27.855 13.305 1.00 94.62 135 ASP A CA 1
ATOM 1106 C C . ASP A 1 135 ? 2.901 26.904 12.935 1.00 94.62 135 ASP A C 1
ATOM 1108 O O . ASP A 1 135 ? 3.425 26.965 11.826 1.00 94.62 135 ASP A O 1
ATOM 1112 N N . SER A 1 136 ? 3.227 25.942 13.807 1.00 91.69 136 SER A N 1
ATOM 1113 C CA . SER A 1 136 ? 4.245 24.921 13.512 1.00 91.69 136 SER A CA 1
ATOM 1114 C C . SER A 1 136 ? 3.861 24.053 12.314 1.00 91.69 136 SER A C 1
ATOM 1116 O O . SER A 1 136 ? 4.726 23.708 11.513 1.00 91.69 136 SER A O 1
ATOM 1118 N N . ILE A 1 137 ? 2.574 23.712 12.182 1.00 90.50 137 ILE A N 1
ATOM 1119 C CA . ILE A 1 137 ? 2.054 22.924 11.055 1.00 90.50 137 ILE A CA 1
ATOM 1120 C C . ILE A 1 137 ? 2.123 23.733 9.755 1.00 90.50 137 ILE A C 1
ATOM 1122 O O . ILE A 1 137 ? 2.574 23.215 8.738 1.00 90.50 137 ILE A O 1
ATOM 1126 N N . LYS A 1 138 ? 1.723 25.012 9.780 1.00 92.00 138 LYS A N 1
ATOM 1127 C CA . LYS A 1 138 ? 1.806 25.906 8.609 1.00 92.00 138 LYS A CA 1
ATOM 1128 C C . LYS A 1 138 ? 3.237 26.087 8.107 1.00 92.00 138 LYS A C 1
ATOM 1130 O O . LYS A 1 138 ? 3.448 26.191 6.905 1.00 92.00 138 LYS A O 1
ATOM 1135 N N . ASN A 1 139 ? 4.197 26.105 9.028 1.00 94.19 139 ASN A N 1
ATOM 1136 C CA . ASN A 1 139 ? 5.618 26.295 8.745 1.00 94.19 139 ASN A CA 1
ATOM 1137 C C . ASN A 1 139 ? 6.397 24.964 8.664 1.00 94.19 139 ASN A C 1
ATOM 1139 O O . ASN A 1 139 ? 7.625 24.949 8.812 1.00 94.19 139 ASN A O 1
ATOM 1143 N N . LEU A 1 140 ? 5.709 23.831 8.475 1.00 91.56 140 LEU A N 1
ATOM 1144 C CA . LEU A 1 140 ? 6.348 22.522 8.383 1.00 91.56 140 LEU A CA 1
ATOM 1145 C C . LEU A 1 140 ? 7.132 22.409 7.070 1.00 91.56 140 LEU A C 1
ATOM 1147 O O . LEU A 1 140 ? 6.581 22.548 5.981 1.00 91.56 140 LEU A O 1
ATOM 1151 N N . THR A 1 141 ? 8.431 22.138 7.175 1.00 94.81 141 THR A N 1
ATOM 1152 C CA . THR A 1 141 ? 9.285 21.902 6.008 1.00 94.81 141 THR A CA 1
ATOM 1153 C C . THR A 1 141 ? 9.150 20.464 5.518 1.00 94.81 141 THR A C 1
ATOM 1155 O O . THR A 1 141 ? 8.763 19.568 6.272 1.00 94.81 141 THR A O 1
ATOM 1158 N N . GLU A 1 142 ? 9.523 20.222 4.262 1.00 91.75 142 GLU A N 1
ATOM 1159 C CA . GLU A 1 142 ? 9.575 18.876 3.683 1.00 91.75 142 GLU A CA 1
ATOM 1160 C C . GLU A 1 142 ? 10.455 17.924 4.512 1.00 91.75 142 GLU A C 1
ATOM 1162 O O . GLU A 1 142 ? 10.033 16.818 4.833 1.00 91.75 142 GLU A O 1
ATOM 1167 N N . GLU A 1 143 ? 11.629 18.384 4.946 1.00 94.00 143 GLU A N 1
ATOM 1168 C CA . GLU A 1 143 ? 12.556 17.615 5.786 1.00 94.00 143 GLU A CA 1
ATOM 1169 C C . GLU A 1 143 ? 11.922 17.196 7.119 1.00 94.00 143 GLU A C 1
ATOM 1171 O O . GLU A 1 143 ? 12.032 16.042 7.533 1.00 94.00 143 GLU A O 1
ATOM 1176 N N . LYS A 1 144 ? 11.213 18.120 7.785 1.00 91.56 144 LYS A N 1
ATOM 1177 C CA . LYS A 1 144 ? 10.501 17.820 9.035 1.00 91.56 144 LYS A CA 1
ATOM 1178 C C . LYS A 1 144 ? 9.355 16.843 8.799 1.00 91.56 144 LYS A C 1
ATOM 1180 O O . LYS A 1 144 ? 9.150 15.952 9.619 1.00 91.56 144 LYS A O 1
ATOM 1185 N N . ARG A 1 145 ? 8.622 16.992 7.692 1.00 91.12 145 ARG A N 1
ATOM 1186 C CA . ARG A 1 145 ? 7.553 16.064 7.305 1.00 91.12 145 ARG A CA 1
ATOM 1187 C C . ARG A 1 145 ? 8.105 14.651 7.094 1.00 91.12 145 ARG A C 1
ATOM 1189 O O . ARG A 1 145 ? 7.576 13.722 7.695 1.00 91.12 145 ARG A O 1
ATOM 1196 N N . TYR A 1 146 ? 9.195 14.494 6.340 1.00 91.62 146 TYR A N 1
ATOM 1197 C CA . TYR A 1 146 ? 9.828 13.184 6.149 1.00 91.62 146 TYR A CA 1
ATOM 1198 C C . TYR A 1 146 ? 10.315 12.571 7.460 1.00 91.62 146 TYR A C 1
ATOM 1200 O O . TYR A 1 146 ? 10.066 11.394 7.703 1.00 91.62 146 TYR A O 1
ATOM 1208 N N . ALA A 1 147 ? 10.937 13.362 8.337 1.00 91.75 147 ALA A N 1
ATOM 1209 C CA . ALA A 1 147 ? 11.375 12.869 9.640 1.00 91.75 147 ALA A CA 1
ATOM 1210 C C . ALA A 1 147 ? 10.200 12.365 10.502 1.00 91.75 147 ALA A C 1
ATOM 1212 O O . ALA A 1 147 ? 10.332 11.360 11.200 1.00 91.75 147 ALA A O 1
ATOM 1213 N N . LEU A 1 148 ? 9.041 13.033 10.446 1.00 91.31 148 LEU A N 1
ATOM 1214 C CA . LEU A 1 148 ? 7.829 12.599 11.150 1.00 91.31 148 LEU A CA 1
ATOM 1215 C C . LEU A 1 148 ? 7.237 11.316 10.554 1.00 91.31 148 LEU A C 1
ATOM 1217 O O . LEU A 1 148 ? 6.857 10.417 11.306 1.00 91.31 148 LEU A O 1
ATOM 1221 N N . GLU A 1 149 ? 7.180 11.214 9.225 1.00 92.00 149 GLU A N 1
ATOM 1222 C CA . GLU A 1 149 ? 6.720 10.012 8.517 1.00 92.00 149 GLU A CA 1
ATOM 1223 C C . GLU A 1 149 ? 7.612 8.806 8.843 1.00 92.00 149 GLU A C 1
ATOM 1225 O O . GLU A 1 149 ? 7.108 7.745 9.222 1.00 92.00 149 GLU A O 1
ATOM 1230 N N . GLU A 1 150 ? 8.934 8.982 8.786 1.00 92.88 150 GLU A N 1
ATOM 1231 C CA . GLU A 1 150 ? 9.914 7.948 9.122 1.00 92.88 150 GLU A CA 1
ATOM 1232 C C . GLU A 1 150 ? 9.804 7.525 10.589 1.00 92.88 150 GLU A C 1
ATOM 1234 O O . GLU A 1 150 ? 9.716 6.330 10.879 1.00 92.88 150 GLU A O 1
ATOM 1239 N N . TYR A 1 151 ? 9.725 8.486 11.514 1.00 92.00 151 TYR A N 1
ATOM 1240 C CA . TYR A 1 151 ? 9.527 8.211 12.938 1.00 92.00 151 TYR A CA 1
ATOM 1241 C C . TYR A 1 151 ? 8.260 7.385 13.184 1.00 92.00 151 TYR A C 1
ATOM 1243 O O . TYR A 1 151 ? 8.276 6.406 13.936 1.00 92.00 151 TYR A O 1
ATOM 1251 N N . TYR A 1 152 ? 7.153 7.747 12.536 1.00 93.56 152 TYR A N 1
ATOM 1252 C CA . TYR A 1 152 ? 5.889 7.045 12.711 1.00 93.56 152 TYR A CA 1
ATOM 1253 C C . TYR A 1 152 ? 5.931 5.616 12.161 1.00 93.56 152 TYR A C 1
ATOM 1255 O O . TYR A 1 152 ? 5.464 4.688 12.829 1.00 93.56 152 TYR A O 1
ATOM 1263 N N . ILE A 1 153 ? 6.525 5.415 10.981 1.00 94.62 153 ILE A N 1
ATOM 1264 C CA . ILE A 1 153 ? 6.711 4.081 10.394 1.00 94.62 153 ILE A CA 1
ATOM 1265 C C . ILE A 1 153 ? 7.621 3.236 11.289 1.00 94.62 153 ILE A C 1
ATOM 1267 O O . ILE A 1 153 ? 7.258 2.111 11.635 1.00 94.62 153 ILE A O 1
ATOM 1271 N N . ALA A 1 154 ? 8.757 3.782 11.729 1.00 94.94 154 ALA A N 1
ATOM 1272 C CA . ALA A 1 154 ? 9.718 3.083 12.581 1.00 94.94 154 ALA A CA 1
ATOM 1273 C C . ALA A 1 154 ? 9.088 2.598 13.898 1.00 94.94 154 ALA A C 1
ATOM 1275 O O . ALA A 1 154 ? 9.327 1.468 14.317 1.00 94.94 154 ALA A O 1
ATOM 1276 N N . ASN A 1 155 ? 8.206 3.393 14.511 1.00 94.88 155 ASN A N 1
ATOM 1277 C CA . ASN A 1 155 ? 7.507 3.008 15.744 1.00 94.88 155 ASN A CA 1
ATOM 1278 C C . ASN A 1 155 ? 6.432 1.926 15.557 1.00 94.88 155 ASN A C 1
ATOM 1280 O O . ASN A 1 155 ? 5.966 1.338 16.537 1.00 94.88 155 ASN A O 1
ATOM 1284 N N . ASN A 1 156 ? 6.005 1.667 14.320 1.00 96.31 156 ASN A N 1
ATOM 1285 C CA . ASN A 1 156 ? 4.962 0.690 14.014 1.00 96.31 156 ASN A CA 1
ATOM 1286 C C . ASN A 1 156 ? 5.480 -0.535 13.252 1.00 96.31 156 ASN A C 1
ATOM 1288 O O . ASN A 1 156 ? 4.768 -1.537 13.183 1.00 96.31 156 ASN A O 1
ATOM 1292 N N . ILE A 1 157 ? 6.713 -0.506 12.735 1.00 95.56 157 ILE A N 1
ATOM 1293 C CA . ILE A 1 157 ? 7.222 -1.546 11.837 1.00 95.56 157 ILE A CA 1
ATOM 1294 C C . ILE A 1 157 ? 7.229 -2.937 12.471 1.00 95.56 157 ILE A C 1
ATOM 1296 O O . ILE A 1 157 ? 6.827 -3.892 11.815 1.00 95.56 157 ILE A O 1
ATOM 1300 N N . SER A 1 158 ? 7.587 -3.065 13.753 1.00 96.69 158 SER A N 1
ATOM 1301 C CA . SER A 1 158 ? 7.567 -4.361 14.446 1.00 96.69 158 SER A CA 1
ATOM 1302 C C . SER A 1 158 ? 6.151 -4.934 14.519 1.00 96.69 15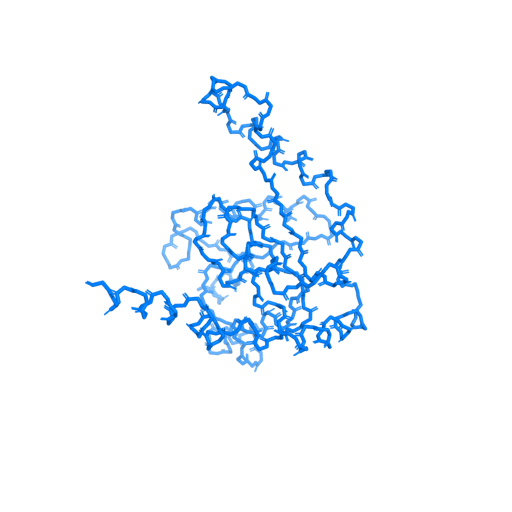8 SER A C 1
ATOM 1304 O O . SER A 1 158 ? 5.940 -6.099 14.198 1.00 96.69 158 SER A O 1
ATOM 1306 N N . LYS A 1 159 ? 5.156 -4.091 14.830 1.00 96.44 159 LYS A N 1
ATOM 1307 C CA . LYS A 1 159 ? 3.740 -4.492 14.902 1.00 96.44 159 LYS A CA 1
ATOM 1308 C C . LYS A 1 159 ? 3.190 -4.893 13.535 1.00 96.44 159 LYS A C 1
ATOM 1310 O O . LYS A 1 159 ? 2.367 -5.799 13.441 1.00 96.44 159 LYS A O 1
ATOM 1315 N N . ILE A 1 160 ? 3.622 -4.207 12.478 1.00 95.75 160 ILE A N 1
ATOM 1316 C CA . ILE A 1 160 ? 3.283 -4.566 11.098 1.00 95.75 160 ILE A CA 1
ATOM 1317 C C . ILE A 1 160 ? 3.906 -5.923 10.772 1.00 95.75 160 ILE A C 1
ATOM 1319 O O . ILE A 1 160 ? 3.204 -6.852 10.376 1.00 95.75 160 ILE A O 1
ATOM 1323 N N . PHE A 1 161 ? 5.213 -6.057 10.993 1.00 95.06 161 PHE A N 1
ATOM 1324 C CA . PHE A 1 161 ? 5.972 -7.250 10.644 1.00 95.06 161 PHE A CA 1
ATOM 1325 C C . PHE A 1 161 ? 5.485 -8.497 11.389 1.00 95.06 161 PHE A C 1
ATOM 1327 O O . PHE A 1 161 ? 5.458 -9.587 10.825 1.00 95.06 161 PHE A O 1
ATOM 1334 N N . GLU A 1 162 ? 5.033 -8.366 12.633 1.00 95.38 162 GLU A N 1
ATOM 1335 C CA . GLU A 1 162 ? 4.417 -9.463 13.388 1.00 95.38 162 GLU A CA 1
ATOM 1336 C C . GLU A 1 162 ? 3.143 -9.996 12.717 1.00 95.38 162 GLU A C 1
ATOM 1338 O O . GLU A 1 162 ? 2.906 -11.204 12.739 1.00 95.38 162 GLU A O 1
ATOM 1343 N N . ARG A 1 163 ? 2.367 -9.126 12.060 1.00 94.62 163 ARG A N 1
ATOM 1344 C CA . ARG A 1 163 ? 1.021 -9.428 11.550 1.00 94.62 163 ARG A CA 1
ATOM 1345 C C . ARG A 1 163 ? 0.964 -9.853 10.085 1.00 94.62 163 ARG A C 1
ATOM 1347 O O . ARG A 1 163 ? -0.0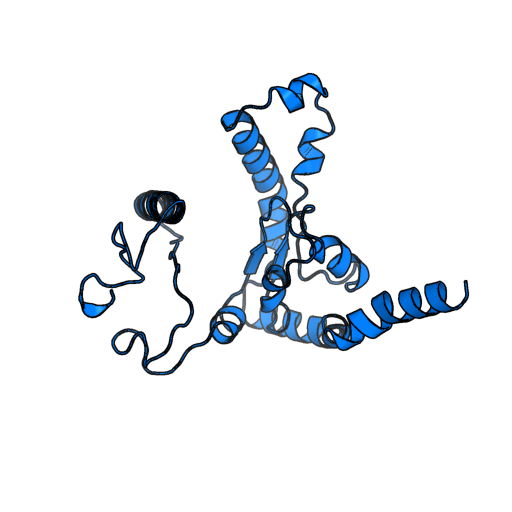20 -10.477 9.701 1.00 94.62 163 ARG A O 1
ATOM 1354 N N . ILE A 1 164 ? 1.972 -9.527 9.278 1.00 95.56 164 ILE A N 1
ATOM 1355 C CA . ILE A 1 164 ? 2.001 -9.921 7.861 1.00 95.56 164 ILE A CA 1
ATOM 1356 C C . ILE A 1 164 ? 2.158 -11.446 7.704 1.00 95.56 164 ILE A C 1
ATOM 1358 O O . ILE A 1 164 ? 2.845 -12.074 8.529 1.00 95.56 164 ILE A O 1
ATOM 1362 N N . PRO A 1 165 ? 1.566 -12.046 6.652 1.00 94.69 165 PRO A N 1
ATOM 1363 C CA . PRO A 1 165 ? 1.804 -13.444 6.318 1.00 94.69 165 PRO A CA 1
ATOM 1364 C C . PRO A 1 165 ? 3.272 -13.635 5.916 1.00 94.69 165 PRO A C 1
ATOM 1366 O O . PRO A 1 165 ? 3.816 -12.844 5.148 1.00 94.69 165 PRO A O 1
ATOM 1369 N N . LYS A 1 166 ? 3.932 -14.666 6.456 1.00 93.88 166 LYS A N 1
ATOM 1370 C CA . LYS A 1 166 ? 5.359 -14.954 6.189 1.00 93.88 166 LYS A CA 1
ATOM 1371 C C . LYS A 1 166 ? 5.555 -16.263 5.439 1.00 93.88 166 LYS A C 1
ATOM 1373 O O . LYS A 1 166 ? 6.627 -16.522 4.899 1.00 93.88 166 LYS A O 1
ATOM 1378 N N . THR A 1 167 ? 4.533 -17.109 5.445 1.00 95.31 167 THR A N 1
ATOM 1379 C CA . THR A 1 167 ? 4.546 -18.429 4.828 1.00 95.31 167 THR A CA 1
ATOM 1380 C C . THR A 1 167 ? 3.291 -18.641 3.991 1.00 95.31 167 THR A C 1
ATOM 1382 O O . THR A 1 167 ? 2.266 -17.992 4.200 1.00 95.31 167 THR A O 1
ATOM 1385 N N . ILE A 1 168 ? 3.342 -19.612 3.079 1.00 94.62 168 ILE A N 1
ATOM 1386 C CA . ILE A 1 168 ? 2.171 -20.035 2.296 1.00 94.62 168 ILE A CA 1
ATOM 1387 C C . ILE A 1 168 ? 1.020 -20.449 3.224 1.00 94.62 168 ILE A C 1
ATOM 1389 O O . ILE A 1 168 ? -0.117 -20.057 2.995 1.00 94.62 168 ILE A O 1
ATOM 1393 N N . LYS A 1 169 ? 1.322 -21.145 4.330 1.00 96.38 169 LYS A N 1
ATOM 1394 C CA . LYS A 1 169 ? 0.322 -21.525 5.339 1.00 96.38 169 LYS A CA 1
ATOM 1395 C C . LYS A 1 169 ? -0.343 -20.313 5.993 1.00 96.38 169 LYS A C 1
ATOM 1397 O O . LYS A 1 169 ? -1.539 -20.354 6.278 1.00 96.38 169 LYS A O 1
ATOM 1402 N N . ASP A 1 170 ? 0.406 -19.231 6.217 1.00 95.56 170 ASP A N 1
ATOM 1403 C CA . ASP A 1 170 ? -0.179 -17.983 6.715 1.00 95.56 170 ASP A CA 1
ATOM 1404 C C . ASP A 1 170 ? -1.123 -17.377 5.673 1.00 95.56 170 ASP A C 1
ATOM 1406 O O . ASP A 1 170 ? -2.242 -17.016 6.029 1.00 95.56 170 ASP A O 1
ATOM 1410 N N . LYS A 1 171 ? -0.727 -17.328 4.391 1.00 95.69 171 LYS A N 1
ATOM 1411 C CA . LYS A 1 171 ? -1.608 -16.844 3.309 1.00 95.69 171 LYS A CA 1
ATOM 1412 C C . LYS A 1 171 ? -2.871 -17.690 3.179 1.00 95.69 171 LYS A C 1
ATOM 1414 O O . LYS A 1 171 ? -3.953 -17.132 3.053 1.00 95.69 171 LYS A O 1
ATOM 1419 N N . GLU A 1 172 ? -2.766 -19.015 3.262 1.00 96.31 172 GLU A N 1
ATOM 1420 C CA . GLU A 1 172 ? -3.921 -19.925 3.237 1.00 96.31 172 GLU A CA 1
ATOM 1421 C C . GLU A 1 172 ? -4.869 -19.662 4.411 1.00 96.31 172 GLU A C 1
ATOM 1423 O O . GLU A 1 172 ? -6.085 -19.581 4.232 1.00 96.31 172 GLU A O 1
ATOM 1428 N N . ARG A 1 173 ? -4.328 -19.466 5.620 1.00 96.25 173 ARG A N 1
ATOM 1429 C CA . ARG A 1 173 ? -5.125 -19.068 6.786 1.00 96.25 173 ARG A CA 1
ATOM 1430 C C . ARG A 1 173 ? -5.823 -17.729 6.544 1.00 96.25 173 ARG A C 1
ATOM 1432 O O . ARG A 1 173 ? -7.012 -17.616 6.827 1.00 96.25 173 ARG A O 1
ATOM 1439 N N . PHE A 1 174 ? -5.104 -16.733 6.033 1.00 96.94 174 PHE A N 1
ATOM 1440 C CA . PHE A 1 174 ? -5.658 -15.413 5.734 1.00 96.94 174 PHE A CA 1
ATOM 1441 C C . PHE A 1 174 ? -6.768 -15.505 4.693 1.00 96.94 174 PHE A C 1
ATOM 1443 O O . PHE A 1 174 ? -7.849 -14.976 4.921 1.00 96.94 174 PHE A O 1
ATOM 1450 N N . LEU A 1 175 ? -6.539 -16.229 3.599 1.00 96.50 175 LEU A N 1
ATOM 1451 C CA . LEU A 1 175 ? -7.530 -16.490 2.561 1.00 96.50 175 LEU A CA 1
ATOM 1452 C C . LEU A 1 175 ? -8.800 -17.110 3.154 1.00 96.50 175 LEU A C 1
ATOM 1454 O O . LEU A 1 175 ? -9.900 -16.633 2.882 1.00 96.50 175 LEU A O 1
ATOM 1458 N N . ASN A 1 176 ? -8.654 -18.122 4.012 1.00 96.62 176 ASN A N 1
ATOM 1459 C CA . ASN A 1 176 ? -9.784 -18.775 4.668 1.00 96.62 176 ASN A CA 1
ATOM 1460 C C . ASN A 1 176 ? -10.568 -17.809 5.565 1.00 96.62 176 ASN A C 1
ATOM 1462 O O . ASN A 1 176 ? -11.792 -17.764 5.474 1.00 96.62 176 ASN A O 1
ATOM 1466 N N . GLU A 1 177 ? -9.900 -17.006 6.397 1.00 96.12 177 GLU A N 1
ATOM 1467 C CA . GLU A 1 177 ? -10.576 -16.015 7.249 1.00 96.12 177 GLU A CA 1
ATOM 1468 C C . GLU A 1 177 ? -11.246 -14.904 6.431 1.00 96.12 177 GLU A C 1
ATOM 1470 O O . GLU A 1 177 ? -12.401 -14.558 6.680 1.00 96.12 177 GLU A O 1
ATOM 1475 N N . ILE A 1 178 ? -10.566 -14.391 5.403 1.00 96.00 178 ILE A N 1
ATOM 1476 C CA . ILE A 1 178 ? -11.098 -13.347 4.522 1.00 96.00 178 ILE A CA 1
ATOM 1477 C C . ILE A 1 178 ? -12.299 -13.874 3.739 1.00 96.00 178 ILE A C 1
ATOM 1479 O O . ILE A 1 178 ? -13.289 -13.161 3.620 1.00 96.00 178 ILE A O 1
ATOM 1483 N N . SER A 1 179 ? -12.280 -15.123 3.268 1.00 95.38 179 SER A N 1
ATOM 1484 C CA . SER A 1 179 ? -13.389 -15.707 2.498 1.00 95.38 179 SER A CA 1
ATOM 1485 C C . SER A 1 179 ? -14.728 -15.686 3.250 1.00 95.38 179 SER A C 1
ATOM 1487 O O . SER A 1 179 ? -15.773 -15.484 2.631 1.00 95.38 179 SER A O 1
ATOM 1489 N N . LYS A 1 180 ? -14.705 -15.785 4.589 1.00 94.69 180 LYS A N 1
ATOM 1490 C CA . LYS A 1 180 ? -15.906 -15.732 5.445 1.00 94.69 180 LYS A CA 1
ATOM 1491 C C . LYS A 1 180 ? -16.613 -14.376 5.374 1.00 94.69 180 LYS A C 1
ATOM 1493 O O . LYS A 1 180 ? -17.835 -14.307 5.488 1.00 94.69 180 LYS A O 1
ATOM 1498 N N . VAL A 1 181 ? -15.856 -13.300 5.162 1.00 94.19 181 VAL A N 1
ATOM 1499 C CA . VAL A 1 181 ? -16.361 -11.916 5.108 1.00 94.19 181 VAL A CA 1
ATOM 1500 C C . VAL A 1 181 ? -16.175 -11.257 3.741 1.00 94.19 181 VAL A C 1
ATOM 1502 O O . VAL A 1 181 ? -16.618 -10.133 3.545 1.00 94.19 181 VAL A O 1
ATOM 1505 N N . GLY A 1 182 ? -15.573 -11.947 2.771 1.00 91.25 182 GLY A N 1
ATOM 1506 C CA . GLY A 1 182 ? -15.165 -11.380 1.484 1.00 91.25 182 GLY A CA 1
ATOM 1507 C C . GLY A 1 182 ? -16.328 -10.871 0.636 1.00 91.25 182 GLY A C 1
ATOM 1508 O O . GLY A 1 182 ? -16.168 -9.909 -0.108 1.00 91.25 182 GLY A O 1
ATOM 1509 N N . HIS A 1 183 ? -17.528 -11.432 0.813 1.00 92.69 183 HIS A N 1
ATOM 1510 C CA . HIS A 1 183 ? -18.749 -10.904 0.198 1.00 92.69 183 HIS A CA 1
ATOM 1511 C C . HIS A 1 183 ? -19.061 -9.461 0.631 1.00 92.69 183 HIS A C 1
ATOM 1513 O O . HIS A 1 183 ? -19.754 -8.761 -0.093 1.00 92.69 183 HIS A O 1
ATOM 1519 N N . LYS A 1 184 ? -18.545 -8.996 1.777 1.00 93.88 184 LYS A N 1
ATOM 1520 C CA . LYS A 1 184 ? -18.688 -7.606 2.231 1.00 93.88 184 LYS A CA 1
ATOM 1521 C C . LYS A 1 184 ? -17.746 -6.638 1.513 1.00 93.88 184 LYS A C 1
ATOM 1523 O O . LYS A 1 184 ? -17.959 -5.435 1.570 1.00 93.88 184 LYS A O 1
ATOM 1528 N N . LEU A 1 185 ? -16.709 -7.148 0.843 1.00 91.75 185 LEU A N 1
ATOM 1529 C CA . LEU A 1 185 ? -15.718 -6.348 0.113 1.00 91.75 185 LEU A CA 1
ATOM 1530 C C . LEU A 1 185 ? -16.141 -6.041 -1.332 1.00 91.75 185 LEU A C 1
ATOM 1532 O O . LEU A 1 185 ? -15.407 -5.366 -2.048 1.00 91.75 185 LEU A O 1
ATOM 1536 N N . ASN A 1 186 ? -17.287 -6.554 -1.788 1.00 91.19 186 ASN A N 1
ATOM 1537 C CA . ASN A 1 186 ? -17.762 -6.350 -3.153 1.00 91.19 186 ASN A CA 1
ATOM 1538 C C . ASN A 1 186 ? -18.688 -5.127 -3.276 1.00 91.19 186 ASN A C 1
ATOM 1540 O O . ASN A 1 186 ? -19.238 -4.620 -2.296 1.00 91.19 186 ASN A O 1
ATOM 1544 N N . TRP A 1 187 ? -18.890 -4.677 -4.516 1.00 91.00 187 TRP A N 1
ATOM 1545 C CA . TRP A 1 187 ? -19.771 -3.548 -4.811 1.00 91.00 187 TRP A CA 1
ATOM 1546 C C . TRP A 1 187 ? -21.234 -3.812 -4.460 1.00 91.00 187 TRP A C 1
ATOM 1548 O O . TRP A 1 187 ? -21.914 -2.888 -4.029 1.00 91.00 187 TRP A O 1
ATOM 1558 N N . ASP A 1 188 ? -21.712 -5.052 -4.574 1.00 94.12 188 ASP A N 1
ATOM 1559 C CA . ASP A 1 188 ? -23.099 -5.386 -4.241 1.00 94.12 188 ASP A CA 1
ATOM 1560 C C . ASP A 1 188 ? -23.413 -5.111 -2.768 1.00 94.12 188 ASP A C 1
ATOM 1562 O O . ASP A 1 188 ? -24.468 -4.558 -2.452 1.00 94.12 188 ASP A O 1
ATOM 1566 N N . TYR A 1 189 ? -22.500 -5.471 -1.865 1.00 93.50 189 TYR A N 1
ATOM 1567 C CA . TYR A 1 189 ? -22.615 -5.166 -0.445 1.00 93.50 189 TYR A CA 1
ATOM 1568 C C . TYR A 1 189 ? -22.538 -3.661 -0.213 1.00 93.50 189 TYR A C 1
ATOM 1570 O O . TYR A 1 189 ? -23.411 -3.105 0.446 1.00 93.50 189 TYR A O 1
ATOM 1578 N N . VAL A 1 190 ? -21.551 -2.982 -0.808 1.00 91.56 190 VAL A N 1
ATOM 1579 C CA . VAL A 1 190 ? -21.395 -1.528 -0.649 1.00 91.56 190 VAL A CA 1
ATOM 1580 C C . VAL A 1 190 ? -22.664 -0.784 -1.080 1.00 91.56 190 VAL A C 1
ATOM 1582 O O . VAL A 1 190 ? -23.162 0.073 -0.349 1.00 91.56 190 VAL A O 1
ATOM 1585 N N . ILE A 1 191 ? -23.232 -1.147 -2.230 1.00 94.50 191 ILE A N 1
ATOM 1586 C CA . ILE A 1 191 ? -24.450 -0.535 -2.769 1.00 94.50 191 ILE A CA 1
ATOM 1587 C C . ILE A 1 191 ? -25.643 -0.792 -1.844 1.00 94.50 191 ILE A C 1
ATOM 1589 O O . ILE A 1 191 ? -26.346 0.150 -1.478 1.00 94.50 191 ILE A O 1
ATOM 1593 N N . LYS A 1 192 ? -25.866 -2.047 -1.439 1.00 95.81 192 LYS A N 1
ATOM 1594 C CA . LYS A 1 192 ? -27.014 -2.425 -0.598 1.00 95.81 192 LYS A CA 1
ATOM 1595 C C . LYS A 1 192 ? -26.938 -1.843 0.809 1.00 95.81 192 LYS A C 1
ATOM 1597 O O . LYS A 1 192 ? -27.965 -1.478 1.365 1.00 95.81 192 LYS A O 1
ATOM 1602 N N . THR A 1 193 ? -25.743 -1.776 1.387 1.00 93.75 193 THR A N 1
ATOM 1603 C CA . THR A 1 193 ? -25.548 -1.357 2.779 1.00 93.75 193 THR A CA 1
ATOM 1604 C C . THR A 1 193 ? -25.428 0.155 2.925 1.00 93.75 193 THR A C 1
ATOM 1606 O O . THR A 1 193 ? -25.932 0.694 3.905 1.00 93.75 193 THR A O 1
ATOM 1609 N N . TYR A 1 194 ? -24.781 0.847 1.981 1.00 91.00 194 TYR A N 1
ATOM 1610 C CA . TYR A 1 194 ? -24.475 2.274 2.135 1.00 91.00 194 TYR A CA 1
ATOM 1611 C C . TYR A 1 194 ? -25.192 3.180 1.135 1.00 91.00 194 TYR A C 1
ATOM 1613 O O . TYR A 1 194 ? -25.559 4.287 1.507 1.00 91.00 194 TYR A O 1
ATOM 1621 N N . PHE A 1 195 ? -25.394 2.757 -0.117 1.00 92.75 195 PHE A N 1
ATOM 1622 C CA . PHE A 1 195 ? -25.924 3.647 -1.157 1.00 92.75 195 PHE A CA 1
ATOM 1623 C C . PHE A 1 195 ? -27.457 3.667 -1.205 1.00 92.75 195 PHE A C 1
ATOM 1625 O O . PHE A 1 195 ? -28.058 4.733 -1.093 1.00 92.75 195 PHE A O 1
ATOM 1632 N N . ILE A 1 196 ? -28.094 2.497 -1.333 1.00 96.38 196 ILE A N 1
ATOM 1633 C CA . ILE A 1 196 ? -29.560 2.385 -1.452 1.00 96.38 196 ILE A CA 1
ATOM 1634 C C . ILE A 1 196 ? -30.290 3.016 -0.254 1.00 96.38 196 ILE A C 1
ATOM 1636 O O . ILE A 1 196 ? -31.176 3.833 -0.500 1.00 96.38 196 ILE A O 1
ATOM 1640 N N . PRO A 1 197 ? -29.907 2.754 1.014 1.00 95.81 197 PRO A N 1
ATOM 1641 C CA . PRO A 1 197 ? -30.614 3.338 2.157 1.00 95.81 197 PRO A CA 1
ATOM 1642 C C . PRO A 1 197 ? -30.610 4.872 2.166 1.00 95.81 197 PRO A C 1
ATOM 1644 O O . PRO A 1 197 ? -31.578 5.490 2.596 1.00 95.81 197 PRO A O 1
ATOM 1647 N N . GLN A 1 198 ? -29.536 5.493 1.665 1.00 94.75 198 GLN A N 1
ATOM 1648 C CA . GLN A 1 198 ? -29.417 6.953 1.594 1.00 94.75 198 GLN A CA 1
ATOM 1649 C C . GLN A 1 198 ? -30.268 7.542 0.463 1.00 94.75 198 GLN A C 1
ATOM 1651 O O . GLN A 1 198 ? -30.830 8.625 0.604 1.00 94.75 198 GLN A O 1
ATOM 1656 N N . LEU A 1 199 ? -30.399 6.830 -0.661 1.00 95.31 199 LEU A N 1
ATOM 1657 C CA . LEU A 1 199 ? -31.326 7.228 -1.722 1.00 95.31 199 LEU A CA 1
ATOM 1658 C C . LEU A 1 199 ? -32.782 7.143 -1.259 1.00 95.31 199 LEU A C 1
ATOM 1660 O O . LEU A 1 199 ? -33.564 8.051 -1.528 1.00 95.31 199 LEU A O 1
ATOM 1664 N N . GLU A 1 200 ? -33.140 6.073 -0.548 1.00 95.25 200 GLU A N 1
ATOM 1665 C CA . GLU A 1 200 ? -34.492 5.890 -0.021 1.00 95.25 200 GLU A CA 1
ATOM 1666 C C . GLU A 1 200 ? -34.853 6.988 0.984 1.00 95.25 200 GLU A C 1
ATOM 1668 O O . GLU A 1 200 ? -35.939 7.558 0.876 1.00 95.25 200 GLU A O 1
ATOM 1673 N N . SER A 1 201 ? -33.939 7.362 1.889 1.00 94.56 201 SER A N 1
ATOM 1674 C CA . SER A 1 201 ? -34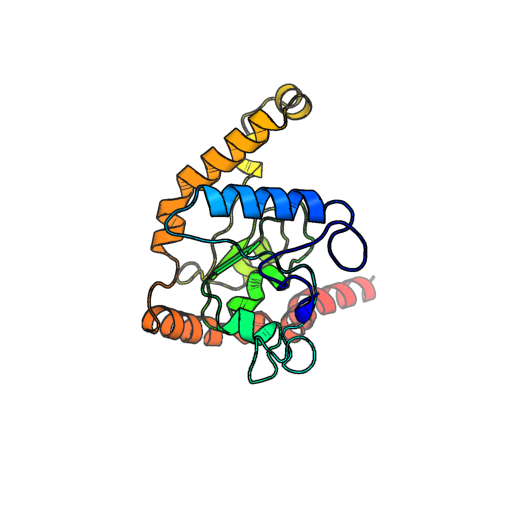.189 8.454 2.839 1.00 94.56 201 SER A CA 1
ATOM 1675 C C . SER A 1 201 ? -34.405 9.804 2.156 1.00 94.56 201 SER A C 1
ATOM 1677 O O . SER A 1 201 ? -35.256 10.566 2.593 1.00 94.56 201 SER A O 1
ATOM 1679 N N . LEU A 1 202 ? -33.689 10.083 1.061 1.00 93.88 202 LEU A N 1
ATOM 1680 C CA . LEU A 1 202 ? -33.854 11.325 0.292 1.00 93.88 202 LEU A CA 1
ATOM 1681 C C . LEU A 1 202 ? -35.160 11.365 -0.510 1.00 93.88 202 LEU A C 1
ATOM 1683 O O . LEU A 1 202 ? -35.636 12.440 -0.846 1.00 93.88 202 LEU A O 1
ATOM 1687 N N . SER A 1 203 ? -35.724 10.205 -0.849 1.00 86.06 203 SER A N 1
ATOM 1688 C CA . SER A 1 203 ? -36.998 10.109 -1.575 1.00 86.06 203 SER A CA 1
ATOM 1689 C C . SER A 1 203 ? -38.238 10.213 -0.678 1.00 86.06 203 SER A C 1
ATOM 1691 O O . SER A 1 203 ? -39.357 10.258 -1.187 1.00 86.06 203 SER A O 1
ATOM 1693 N N . GLN A 1 204 ? -38.042 10.195 0.643 1.00 78.25 204 GLN A N 1
ATOM 1694 C CA . GLN A 1 204 ? -39.100 10.320 1.649 1.00 78.25 204 GLN A CA 1
ATOM 1695 C C . GLN A 1 204 ? -39.259 11.760 2.178 1.00 78.25 204 GLN A C 1
ATOM 1697 O O . GLN A 1 204 ? -40.157 11.996 2.989 1.00 78.25 204 GLN A O 1
ATOM 1702 N N . GLU A 1 205 ? -38.429 12.699 1.709 1.00 55.75 205 GLU A N 1
ATOM 1703 C CA . GLU A 1 205 ? -38.570 14.157 1.883 1.00 55.75 205 GLU A CA 1
ATOM 1704 C C . GLU A 1 205 ? -39.221 14.804 0.650 1.00 55.75 205 GLU A C 1
ATOM 1706 O O . GLU A 1 205 ? -40.038 15.735 0.848 1.00 55.75 205 GLU A O 1
#

Sequence (205 aa):
MIKEYHWPFEHKVGWPDLIGYEIEIYRYVKTFNAKSKNIKALFINQFGFSKRKCPTLFTEDIDTRDLRVGSDIELGMSIYEPFGIAHIETLPFGGFSIPSTSCGVSFFLENIFENTFKPYFILDFISTGKNFSLDSIKNLTEEKRYALEEYYIANNISKIFERIPKTIKDKERFLNEISKVGHKLNWDYVIKTYFIPQLESLSQE

Radius of gyration: 20.36 Å; chains: 1; bounding box: 61×49×46 Å

Secondary structure (DSSP, 8-state):
-HHHH-TTTS--BBTTTB-TTHHHHHHHHHHHHHH-SS-------SS-B-TTT-TTT-SS-B-HHHHHHH-SEEEE--SSBSS-GGGGTTGGGT-EEEEBTTBTH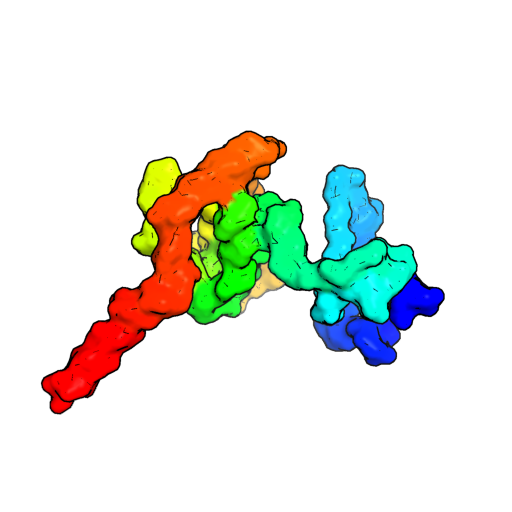HHHHHHHS-TT--SB--B-HHHHGGGS-HHHHHT--HHHHHHHHHHHHHHHHHHHHHHS--SHHHHHHHHHHHHHHGGGGSHHHHIIIIIHHHHHHHTT-

Organism: NCBI:txid1295609

pLDDT: mean 92.32, std 5.43, range [55.75, 97.62]